Protein AF-A0A662AJX4-F1 (afdb_monomer_lite)

Secondary structure (DSSP, 8-state):
-----HHHHHHHHHHHHTS--HHHIIIIIS--SEEEEEEEEEEEEEETTEEEEEEEEEEEEES-SS---EEEEEEEE-TT--EEEEEEEE-SSEEEEEEEESS---EEEESTT--S--SEEEEEEEE-SSEEEEETTTTEEEEEEEESS-EEEEEEEESSPPP-SS---TTEEE-S-EEEEEEEESS-EEEEEEEEEETTTTTSGGGTT--GGGEEEEEESSTTS--EEES--EEEETTEEEEEESS--SEEEEEEEE-

pLDDT: mean 94.33, std 6.92, range [50.47, 98.69]

Foldseek 3Di:
DDDDDPVRVQVVVCVVVVNNCCLVCVPPVVWDFFKAKDWFDWDWDDDPQKIKIKTKMFIDTDRTDADRFDFWKKWFQAPVRDTDIDTDTDHDGMDIDIDIGNGTGDDMGTPPVVPGPHQKDKDKDKAADAAKDDPDVLQKIKGWPDADGIKIKMKMKGQAFADAPDPPDPFKDWFRIKMFIDMDGPDDTWMKMKRKDACPDPGRVVQVPADQVFKWKWWDQGNVGHIDTDPWTWDDDPRITITMGRGDDGGMMTMMGGD

Sequence (259 aa):
FKDISTEEFRNYFSEKTRIDLTGFFDFWVFGTGFPHFSSETFNVKKIENKYQVDFKINQRLIASQNYLKTPLEIGFLDKNWLIHKFTIPFTGKSEVKKLKLDYKPIMLLIDPDEKMADATTDEYRIIHKTGKIEFIEEFFSLDVQQLKDSTFFRITHHWISPENINNNSDEVILANRYWEIQYVSNGIFIMSAKLKFDLSYALDDELSNFREENLRLMYRKNQQTSWKMLDLRPDTQGSRGHFVVSDIKNGEYTIAGTK

Radius of gyration: 20.53 Å; chains: 1; bounding box: 48×54×60 Å

Structure (mmCIF, N/CA/C/O backbone):
data_AF-A0A662AJX4-F1
#
_entry.id   AF-A0A662AJX4-F1
#
loop_
_atom_site.group_PDB
_atom_site.id
_atom_site.type_symbol
_atom_site.label_atom_id
_atom_site.label_alt_id
_atom_site.label_comp_id
_atom_site.label_asym_id
_atom_site.label_entity_id
_atom_site.label_seq_id
_atom_site.pdbx_PDB_ins_code
_atom_site.Cartn_x
_atom_site.Cartn_y
_atom_site.Cartn_z
_atom_site.occupancy
_atom_site.B_iso_or_equiv
_atom_site.auth_seq_id
_atom_site.auth_comp_id
_atom_site.auth_asym_id
_atom_site.auth_atom_id
_atom_site.pdbx_PDB_model_num
ATOM 1 N N . PHE A 1 1 ? 19.781 -28.165 -32.998 1.00 75.81 1 PHE A N 1
ATOM 2 C CA . PHE A 1 1 ? 19.439 -27.165 -31.969 1.00 75.81 1 PHE A CA 1
ATOM 3 C C . PHE A 1 1 ? 20.723 -26.742 -31.273 1.00 75.81 1 PHE A C 1
ATOM 5 O O . PHE A 1 1 ? 21.618 -27.575 -31.182 1.00 75.81 1 PHE A O 1
ATOM 12 N N . LYS A 1 2 ? 20.848 -25.465 -30.898 1.00 88.50 2 LYS A N 1
ATOM 13 C CA . LYS A 1 2 ? 22.002 -24.910 -30.176 1.00 88.50 2 LYS A CA 1
ATOM 14 C C . LYS A 1 2 ? 21.489 -24.381 -28.840 1.00 88.50 2 LYS A C 1
ATOM 16 O O . LYS A 1 2 ? 20.452 -23.718 -28.835 1.00 88.50 2 LYS A O 1
ATOM 21 N N . ASP A 1 3 ? 22.200 -24.675 -27.763 1.00 93.69 3 ASP A N 1
ATOM 22 C CA . ASP A 1 3 ? 21.885 -24.132 -26.445 1.00 93.69 3 ASP A CA 1
ATOM 23 C C . ASP A 1 3 ? 22.159 -22.623 -26.422 1.00 93.69 3 ASP A C 1
ATOM 25 O O . ASP A 1 3 ? 23.062 -22.140 -27.115 1.00 93.69 3 ASP A O 1
ATOM 29 N N . ILE A 1 4 ? 21.363 -21.888 -25.647 1.00 95.75 4 ILE A N 1
ATOM 30 C CA . ILE A 1 4 ? 21.517 -20.445 -25.444 1.00 95.75 4 ILE A CA 1
ATOM 31 C C . ILE A 1 4 ? 21.527 -20.123 -23.952 1.00 95.75 4 ILE A C 1
ATOM 33 O O . ILE A 1 4 ? 20.841 -20.780 -23.167 1.00 95.75 4 ILE A O 1
ATOM 37 N N . SER A 1 5 ? 22.296 -19.112 -23.557 1.00 96.75 5 SER A N 1
ATOM 38 C CA . SER A 1 5 ? 22.304 -18.606 -22.184 1.00 96.75 5 SER A CA 1
ATOM 39 C C . SER A 1 5 ? 21.078 -17.732 -21.894 1.00 96.75 5 SER A C 1
ATOM 41 O O . SER A 1 5 ? 20.414 -17.224 -22.800 1.00 96.75 5 SER A O 1
ATOM 43 N N . THR A 1 6 ? 20.794 -17.491 -20.613 1.00 97.12 6 THR A N 1
ATOM 44 C CA . THR A 1 6 ? 19.756 -16.538 -20.187 1.00 97.12 6 THR A CA 1
ATOM 45 C C . THR A 1 6 ? 20.023 -15.120 -20.708 1.00 97.12 6 THR A C 1
ATOM 47 O O . THR A 1 6 ? 19.089 -14.405 -21.065 1.00 97.12 6 THR A O 1
ATOM 50 N N . GLU A 1 7 ? 21.292 -14.713 -20.801 1.00 97.44 7 GLU A N 1
ATOM 51 C CA . GLU A 1 7 ? 21.683 -13.416 -21.366 1.00 97.44 7 GLU A CA 1
ATOM 52 C C . GLU A 1 7 ? 21.430 -13.356 -22.877 1.00 97.44 7 GLU A C 1
ATOM 54 O O . GLU A 1 7 ? 20.905 -12.361 -23.377 1.00 97.44 7 GLU A O 1
ATOM 59 N N . GLU A 1 8 ? 21.752 -14.426 -23.611 1.00 97.06 8 GLU A N 1
ATOM 60 C CA . GLU A 1 8 ? 21.447 -14.537 -25.041 1.00 97.06 8 GLU A CA 1
ATOM 61 C C . GLU A 1 8 ? 19.931 -14.523 -25.277 1.00 97.06 8 GLU A C 1
ATOM 63 O O . GLU A 1 8 ? 19.458 -13.842 -26.188 1.00 97.06 8 GLU A O 1
ATOM 68 N N . PHE A 1 9 ? 19.161 -15.200 -24.418 1.00 96.31 9 PHE A N 1
ATOM 69 C CA . PHE A 1 9 ? 17.700 -15.182 -24.444 1.00 96.31 9 PHE A CA 1
ATOM 70 C C . PHE A 1 9 ? 17.146 -13.767 -24.218 1.00 96.31 9 PHE A C 1
ATOM 72 O O . PHE A 1 9 ? 16.351 -13.289 -25.029 1.00 96.31 9 PHE A O 1
ATOM 79 N N . ARG A 1 10 ? 17.617 -13.053 -23.184 1.00 97.38 10 ARG A N 1
ATOM 80 C CA . ARG A 1 10 ? 17.275 -11.641 -22.947 1.00 97.38 10 ARG A CA 1
ATOM 81 C C . ARG A 1 10 ? 17.561 -10.788 -24.176 1.00 97.38 10 ARG A C 1
ATOM 83 O O . ARG A 1 10 ? 16.679 -10.076 -24.645 1.00 97.38 10 ARG A O 1
ATOM 90 N N . ASN A 1 11 ? 18.788 -10.858 -24.693 1.00 97.25 11 ASN A N 1
ATOM 91 C CA . ASN A 1 11 ? 19.236 -10.022 -25.805 1.00 97.25 11 ASN A CA 1
ATOM 92 C C . ASN A 1 11 ? 18.405 -10.293 -27.069 1.00 97.25 11 ASN A C 1
ATOM 94 O O . ASN A 1 11 ? 17.986 -9.349 -27.738 1.00 97.25 11 ASN A O 1
ATOM 98 N N . TYR A 1 12 ? 18.099 -11.564 -27.351 1.00 96.31 12 TYR A N 1
ATOM 99 C CA . TYR A 1 12 ? 17.235 -11.957 -28.461 1.00 96.31 12 TYR A CA 1
ATOM 100 C C . TYR A 1 12 ? 15.827 -11.361 -28.331 1.00 96.31 12 TYR A C 1
ATOM 102 O O . TYR A 1 12 ? 15.325 -10.756 -29.278 1.00 96.31 12 TYR A O 1
ATOM 110 N N . PHE A 1 13 ? 15.183 -11.476 -27.163 1.00 96.25 13 PHE A N 1
ATOM 111 C CA . PHE A 1 13 ? 13.849 -10.902 -26.961 1.00 96.25 13 PHE A CA 1
ATOM 112 C C . PHE A 1 13 ? 13.854 -9.374 -26.986 1.00 96.25 13 PHE A C 1
ATOM 114 O O . PHE A 1 13 ? 12.947 -8.787 -27.584 1.00 96.25 13 PHE A O 1
ATOM 121 N N . SER A 1 14 ? 14.875 -8.726 -26.422 1.00 97.06 14 SER A N 1
ATOM 122 C CA . SER A 1 14 ? 15.029 -7.273 -26.518 1.00 97.06 14 SER A CA 1
ATOM 123 C C . SER A 1 14 ? 15.138 -6.817 -27.977 1.00 97.06 14 SER A C 1
ATOM 125 O O . SER A 1 14 ? 14.468 -5.868 -28.382 1.00 97.06 14 SER A O 1
ATOM 127 N N . GLU A 1 15 ? 15.908 -7.531 -28.808 1.00 97.38 15 GLU A N 1
ATOM 128 C CA . GLU A 1 15 ? 16.028 -7.251 -30.245 1.00 97.38 15 GLU A CA 1
ATOM 129 C C . GLU A 1 15 ? 14.690 -7.435 -30.980 1.00 97.38 15 GLU A C 1
ATOM 131 O O . GLU A 1 15 ? 14.274 -6.565 -31.749 1.00 97.38 15 GLU A O 1
ATOM 136 N N . LYS A 1 16 ? 13.987 -8.552 -30.739 1.00 97.62 16 LYS A N 1
ATOM 137 C CA . LYS A 1 16 ? 12.728 -8.865 -31.438 1.00 97.62 16 LYS A CA 1
ATOM 138 C C . LYS A 1 16 ? 11.575 -7.951 -31.045 1.00 97.62 16 LYS A C 1
ATOM 140 O O . LYS A 1 16 ? 10.772 -7.598 -31.905 1.00 97.62 16 LYS A O 1
ATOM 145 N N . THR A 1 17 ? 11.493 -7.561 -29.777 1.00 96.00 17 THR A N 1
ATOM 146 C CA . THR A 1 17 ? 10.416 -6.697 -29.266 1.00 96.00 17 THR A CA 1
ATOM 147 C C . THR A 1 17 ? 10.743 -5.211 -29.373 1.00 96.00 17 THR A C 1
ATOM 149 O O . THR A 1 17 ? 9.832 -4.389 -29.323 1.00 96.00 17 THR A O 1
ATOM 152 N N . ARG A 1 18 ? 12.025 -4.859 -29.557 1.00 96.00 18 ARG A N 1
ATOM 153 C CA . ARG A 1 18 ? 12.550 -3.485 -29.465 1.00 96.00 18 ARG A CA 1
ATOM 154 C C . ARG A 1 18 ? 12.290 -2.837 -28.100 1.00 96.00 18 ARG A C 1
ATOM 156 O O . ARG A 1 18 ? 12.163 -1.617 -28.008 1.00 96.00 18 ARG A O 1
ATOM 163 N N . ILE A 1 19 ? 12.208 -3.654 -27.053 1.00 94.06 19 ILE A N 1
ATOM 164 C CA . ILE A 1 19 ? 12.061 -3.235 -25.658 1.00 94.06 19 ILE A CA 1
ATOM 165 C C . ILE A 1 19 ? 13.343 -3.620 -24.925 1.00 94.06 19 ILE A C 1
ATOM 167 O O . ILE A 1 19 ? 13.814 -4.743 -25.060 1.00 94.06 19 ILE A O 1
ATOM 171 N N . ASP A 1 20 ? 13.911 -2.708 -24.140 1.00 94.44 20 ASP A N 1
ATOM 172 C CA . ASP A 1 20 ? 15.052 -3.043 -23.289 1.00 94.44 20 ASP A CA 1
ATOM 173 C C . ASP A 1 20 ? 14.593 -3.879 -22.083 1.00 94.44 20 ASP A C 1
ATOM 175 O O . ASP A 1 20 ? 14.010 -3.358 -21.132 1.00 94.44 20 ASP A O 1
ATOM 179 N N . LEU A 1 21 ? 14.857 -5.187 -22.127 1.00 96.12 21 LEU A N 1
ATOM 180 C CA . LEU A 1 21 ? 14.522 -6.127 -21.054 1.00 96.12 21 LEU A CA 1
ATOM 181 C C . LEU A 1 21 ? 15.606 -6.230 -19.971 1.00 96.12 21 LEU A C 1
ATOM 183 O O . LEU A 1 21 ? 15.479 -7.055 -19.068 1.00 96.12 21 LEU A O 1
ATOM 187 N N . THR A 1 22 ? 16.661 -5.408 -20.025 1.00 95.44 22 THR A N 1
ATOM 188 C CA . THR A 1 22 ? 17.759 -5.431 -19.044 1.00 95.44 22 THR A CA 1
ATOM 189 C C . THR A 1 22 ? 17.238 -5.280 -17.619 1.00 95.44 22 THR A C 1
ATOM 191 O O . THR A 1 22 ? 17.509 -6.133 -16.783 1.00 95.44 22 THR A O 1
ATOM 194 N N . GLY A 1 23 ? 16.386 -4.281 -17.361 1.00 94.56 23 GLY A N 1
ATOM 195 C CA . GLY A 1 23 ? 15.815 -4.050 -16.028 1.00 94.56 23 GLY A CA 1
ATOM 196 C C . GLY A 1 23 ? 14.983 -5.218 -15.489 1.00 94.56 23 GLY A C 1
ATOM 197 O O . GLY A 1 23 ? 15.059 -5.521 -14.301 1.00 94.56 23 GLY A O 1
ATOM 198 N N . PHE A 1 24 ? 14.235 -5.901 -16.362 1.00 95.25 24 PHE A N 1
ATOM 199 C CA . PHE A 1 24 ? 13.454 -7.077 -15.982 1.00 95.25 24 PHE A CA 1
ATOM 200 C C . PHE A 1 24 ? 14.366 -8.244 -15.598 1.00 95.25 24 PHE A C 1
ATOM 202 O O . PHE A 1 24 ? 14.196 -8.824 -14.532 1.00 95.25 24 PHE A O 1
ATOM 209 N N . PHE A 1 25 ? 15.346 -8.580 -16.440 1.00 96.94 25 PHE A N 1
ATOM 210 C CA . PHE A 1 25 ? 16.228 -9.720 -16.187 1.00 96.94 25 PHE A CA 1
ATOM 211 C C . PHE A 1 25 ? 17.144 -9.484 -14.988 1.00 96.94 25 PHE A C 1
ATOM 213 O O . PHE A 1 25 ? 17.270 -10.364 -14.140 1.00 96.94 25 PHE A O 1
ATOM 220 N N . ASP A 1 26 ? 17.737 -8.296 -14.886 1.00 95.38 26 ASP A N 1
ATOM 221 C CA . ASP A 1 26 ? 18.653 -7.953 -13.797 1.00 95.38 26 ASP A CA 1
ATOM 222 C C . ASP A 1 26 ? 17.965 -8.039 -12.429 1.00 95.38 26 ASP A C 1
ATOM 224 O O . ASP A 1 26 ? 18.593 -8.438 -11.450 1.00 95.38 26 ASP A O 1
ATOM 228 N N . PHE A 1 27 ? 16.674 -7.697 -12.358 1.00 96.06 27 PHE A N 1
ATOM 229 C CA . PHE A 1 27 ? 15.913 -7.764 -11.115 1.00 96.06 27 PHE A CA 1
ATOM 230 C C . PHE A 1 27 ? 15.272 -9.141 -10.887 1.00 96.06 27 PHE A C 1
ATOM 232 O O . PHE A 1 27 ? 15.505 -9.754 -9.851 1.00 96.06 27 PHE A O 1
ATOM 239 N N . TRP A 1 28 ? 14.476 -9.640 -11.837 1.00 95.56 28 TRP A N 1
ATOM 240 C CA . TRP A 1 28 ? 13.614 -10.813 -11.630 1.00 95.56 28 TRP A CA 1
ATOM 241 C C . TRP A 1 28 ? 14.271 -12.152 -11.942 1.00 95.56 28 TRP A C 1
ATOM 243 O O . TRP A 1 28 ? 13.825 -13.178 -11.438 1.00 95.56 28 TRP A O 1
ATOM 253 N N . VAL A 1 29 ? 15.284 -12.166 -12.809 1.00 96.62 29 VAL A N 1
ATOM 254 C CA . VAL A 1 29 ? 15.904 -13.413 -13.281 1.00 96.62 29 VAL A CA 1
ATOM 255 C C . VAL A 1 29 ? 17.250 -13.644 -12.606 1.00 96.62 29 VAL A C 1
ATOM 257 O O . VAL A 1 29 ? 17.554 -14.763 -12.202 1.00 96.62 29 VAL A O 1
ATOM 260 N N . PHE A 1 30 ? 18.054 -12.590 -12.480 1.00 96.12 30 PHE A N 1
ATOM 261 C CA . PHE A 1 30 ? 19.380 -12.646 -11.865 1.00 96.12 30 PHE A CA 1
ATOM 262 C C . PHE A 1 30 ? 19.407 -12.125 -10.426 1.00 96.12 30 PHE A C 1
ATOM 264 O O . PHE A 1 30 ? 20.330 -12.447 -9.679 1.00 96.12 30 PHE A O 1
ATOM 271 N N . GLY A 1 31 ? 18.427 -11.301 -10.052 1.00 95.12 31 GLY A N 1
ATOM 272 C CA . GLY A 1 31 ? 18.319 -10.707 -8.728 1.00 95.12 31 GLY A CA 1
ATOM 273 C C . GLY A 1 31 ? 17.547 -11.571 -7.732 1.00 95.12 31 GLY A C 1
ATOM 274 O O . GLY A 1 31 ? 17.093 -12.676 -8.026 1.00 95.12 31 GLY A O 1
ATOM 275 N N . THR A 1 32 ? 17.407 -11.038 -6.521 1.00 95.31 32 THR A N 1
ATOM 276 C CA . THR A 1 32 ? 16.627 -11.632 -5.432 1.00 95.31 32 THR A CA 1
ATOM 277 C C . THR A 1 32 ? 15.695 -10.596 -4.828 1.00 95.31 32 THR A C 1
ATOM 279 O O . THR A 1 32 ? 15.928 -9.393 -4.957 1.00 95.31 32 THR A O 1
ATOM 282 N N . GLY A 1 33 ? 14.689 -11.071 -4.097 1.00 95.56 33 GLY A N 1
ATOM 283 C CA . GLY A 1 33 ? 13.823 -10.214 -3.302 1.00 95.56 33 GLY A CA 1
ATOM 284 C C . GLY A 1 33 ? 12.712 -9.545 -4.104 1.00 95.56 33 GLY A C 1
ATOM 285 O O . GLY A 1 33 ? 12.353 -9.996 -5.189 1.00 95.56 33 GLY A O 1
ATOM 286 N N . PHE A 1 34 ? 12.154 -8.479 -3.535 1.00 96.81 34 PHE A N 1
ATOM 287 C CA . PHE A 1 34 ? 10.949 -7.825 -4.038 1.00 96.81 34 PHE A CA 1
ATOM 288 C C . PHE A 1 34 ? 11.106 -6.302 -4.021 1.00 96.81 34 PHE A C 1
ATOM 290 O O . PHE A 1 34 ? 11.699 -5.751 -3.080 1.00 96.81 34 PHE A O 1
ATOM 297 N N . PRO A 1 35 ? 10.592 -5.597 -5.044 1.00 97.38 35 PRO A N 1
ATOM 298 C CA . PRO A 1 35 ? 10.445 -4.160 -4.972 1.00 97.38 35 PRO A CA 1
ATOM 299 C C . PRO A 1 35 ? 9.246 -3.846 -4.074 1.00 97.38 35 PRO A C 1
ATOM 301 O O . PRO A 1 35 ? 8.325 -4.639 -3.939 1.00 97.38 35 PRO A O 1
ATOM 304 N N . HIS A 1 36 ? 9.234 -2.674 -3.470 1.00 97.75 36 HIS A N 1
ATOM 305 C CA . HIS A 1 36 ? 8.082 -2.117 -2.770 1.00 97.75 36 HIS A CA 1
ATOM 306 C C . HIS A 1 36 ? 7.826 -0.749 -3.365 1.00 97.75 36 HIS A C 1
ATOM 308 O O . HIS A 1 36 ? 8.766 0.042 -3.425 1.00 97.75 36 HIS A O 1
ATOM 314 N N . PHE A 1 37 ? 6.599 -0.452 -3.779 1.00 97.38 37 PHE A N 1
ATOM 315 C CA . PHE A 1 37 ? 6.241 0.875 -4.259 1.00 97.38 37 PHE A CA 1
ATOM 316 C C . PHE A 1 37 ? 5.246 1.544 -3.321 1.00 97.38 37 PHE A C 1
ATOM 318 O O . PHE A 1 37 ? 4.357 0.919 -2.753 1.00 97.38 37 PHE A O 1
ATOM 325 N N . SER A 1 38 ? 5.401 2.851 -3.139 1.00 96.75 38 SER A N 1
ATOM 326 C CA . SER A 1 38 ? 4.453 3.644 -2.360 1.00 96.75 38 SER A CA 1
ATOM 327 C C . SER A 1 38 ? 4.417 5.092 -2.827 1.00 96.75 38 SER A C 1
ATOM 329 O O . SER A 1 38 ? 5.394 5.621 -3.364 1.00 96.75 38 SER A O 1
ATOM 331 N N . SER A 1 39 ? 3.269 5.740 -2.641 1.00 95.19 39 SER A N 1
ATOM 332 C CA . SER A 1 39 ? 3.084 7.152 -2.962 1.00 95.19 39 SER A CA 1
ATOM 333 C C . SER A 1 39 ? 3.405 8.015 -1.742 1.00 95.19 39 SER A C 1
ATOM 335 O O . SER A 1 39 ? 2.727 7.937 -0.724 1.00 95.19 39 SER A O 1
ATOM 337 N N . GLU A 1 40 ? 4.384 8.909 -1.861 1.00 94.19 40 GLU A N 1
ATOM 338 C CA . GLU A 1 40 ? 4.716 9.870 -0.800 1.00 94.19 40 GLU A CA 1
ATOM 339 C C . GLU A 1 40 ? 3.841 11.122 -0.879 1.00 94.19 40 GLU A C 1
ATOM 341 O O . GLU A 1 40 ? 3.379 11.652 0.132 1.00 94.19 40 GLU A O 1
ATOM 346 N N . THR A 1 41 ? 3.622 11.621 -2.099 1.00 95.12 41 THR A N 1
ATOM 347 C CA . THR A 1 41 ? 2.835 12.834 -2.336 1.00 95.12 41 THR A CA 1
ATOM 348 C C . THR A 1 41 ? 1.925 12.664 -3.537 1.00 95.12 41 THR A C 1
ATOM 350 O O . THR A 1 41 ? 2.310 12.058 -4.535 1.00 95.12 41 THR A O 1
ATOM 353 N N . PHE A 1 42 ? 0.740 13.264 -3.453 1.00 96.75 42 PHE A N 1
ATOM 354 C CA . PHE A 1 42 ? -0.229 13.351 -4.537 1.00 96.75 42 PHE A CA 1
ATOM 355 C C . PHE A 1 42 ? -0.938 14.704 -4.446 1.00 96.75 42 PHE A C 1
ATOM 357 O O . PHE A 1 42 ? -1.738 14.949 -3.543 1.00 96.75 42 PHE A O 1
ATOM 364 N N . ASN A 1 43 ? -0.600 15.610 -5.361 1.00 97.12 43 ASN A N 1
ATOM 365 C CA . ASN A 1 43 ? -1.098 16.978 -5.387 1.00 97.12 43 ASN A CA 1
ATOM 366 C C . ASN A 1 43 ? -1.817 17.250 -6.703 1.00 97.12 43 ASN A C 1
ATOM 368 O O . ASN A 1 43 ? -1.283 17.002 -7.782 1.00 97.12 43 ASN A O 1
ATOM 372 N N . VAL A 1 44 ? -3.020 17.812 -6.610 1.00 97.62 44 VAL A N 1
ATOM 373 C CA . VAL A 1 44 ? -3.868 18.107 -7.767 1.00 97.62 44 VAL A CA 1
ATOM 374 C C . VAL A 1 44 ? -4.183 19.595 -7.785 1.00 97.62 44 VAL A C 1
ATOM 376 O O . VAL A 1 44 ? -4.832 20.114 -6.875 1.00 97.62 44 VAL A O 1
ATOM 379 N N . LYS A 1 45 ? -3.765 20.286 -8.845 1.00 97.62 45 LYS A N 1
ATOM 380 C CA . LYS A 1 45 ? -4.020 21.715 -9.051 1.00 97.62 45 LYS A CA 1
ATOM 381 C C . LYS A 1 45 ? -4.766 21.932 -10.360 1.00 97.62 45 LYS A C 1
ATOM 383 O O . LYS A 1 45 ? -4.329 21.477 -11.412 1.00 97.62 45 LYS A O 1
ATOM 388 N N . LYS A 1 46 ? -5.878 22.668 -10.320 1.00 97.12 46 LYS A N 1
ATOM 389 C CA . LYS A 1 46 ? -6.553 23.108 -11.548 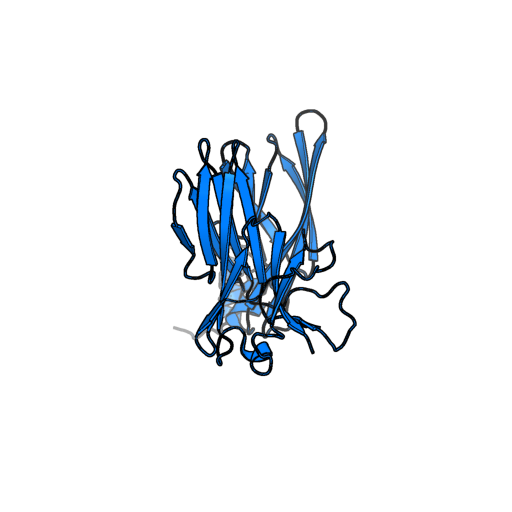1.00 97.12 46 LYS A CA 1
ATOM 390 C C . LYS A 1 46 ? -5.718 24.203 -12.218 1.00 97.12 46 LYS A C 1
ATOM 392 O O . LYS A 1 46 ? -5.371 25.188 -11.566 1.00 97.12 46 LYS A O 1
ATOM 397 N N . ILE A 1 47 ? -5.397 24.022 -13.494 1.00 95.81 47 ILE A N 1
ATOM 398 C CA . ILE A 1 47 ? -4.698 24.997 -14.335 1.00 95.81 47 ILE A CA 1
ATOM 399 C C . ILE A 1 47 ? -5.525 25.150 -15.609 1.00 95.81 47 ILE A C 1
ATOM 401 O O . ILE A 1 47 ? -5.633 24.210 -16.395 1.00 95.81 47 ILE A O 1
ATOM 405 N N . GLU A 1 48 ? -6.134 26.325 -15.780 1.00 93.44 48 GLU A N 1
ATOM 406 C CA . GLU A 1 48 ? -7.095 26.600 -16.857 1.00 93.44 48 GLU A CA 1
ATOM 407 C C . GLU A 1 48 ? -8.230 25.552 -16.880 1.00 93.44 48 GLU A C 1
ATOM 409 O O . GLU A 1 48 ? -8.949 25.384 -15.889 1.00 93.44 48 GLU A O 1
ATOM 414 N N . ASN A 1 49 ? -8.369 24.829 -17.994 1.00 94.19 49 ASN A N 1
ATOM 415 C CA . ASN A 1 49 ? -9.374 23.790 -18.212 1.00 94.19 49 ASN A CA 1
ATOM 416 C C . ASN A 1 49 ? -8.865 22.372 -17.904 1.00 94.19 49 ASN A C 1
ATOM 418 O O . ASN A 1 49 ? -9.598 21.413 -18.124 1.00 94.19 49 ASN A O 1
ATOM 422 N N . LYS A 1 50 ? -7.635 22.225 -17.392 1.00 97.19 50 LYS A N 1
ATOM 423 C CA . LYS A 1 50 ? -7.027 20.930 -17.053 1.00 97.19 50 LYS A CA 1
ATOM 424 C C . LYS A 1 50 ? -6.650 20.848 -15.573 1.00 97.19 50 LYS A C 1
ATOM 426 O O . LYS A 1 50 ? -6.664 21.836 -14.835 1.00 97.19 50 LYS A O 1
ATOM 431 N N . TYR A 1 51 ? -6.278 19.653 -15.140 1.00 97.94 51 TYR A N 1
ATOM 432 C CA . TYR A 1 51 ? -5.733 19.379 -13.817 1.00 97.94 51 TYR A CA 1
ATOM 433 C C . TYR A 1 51 ? -4.278 18.942 -13.952 1.00 97.94 51 TYR A C 1
ATOM 435 O O . TYR A 1 51 ? -3.979 17.946 -14.607 1.00 97.94 51 TYR A O 1
ATOM 443 N N . GLN A 1 52 ? -3.367 19.699 -13.346 1.00 97.88 52 GLN A N 1
ATOM 444 C CA . GLN A 1 52 ? -1.991 19.270 -13.147 1.00 97.88 52 GLN A CA 1
ATOM 445 C C . GLN A 1 52 ? -1.931 18.374 -11.915 1.00 97.88 52 GLN A C 1
ATOM 447 O O . GLN A 1 52 ? -2.426 18.741 -10.847 1.00 97.88 52 GLN A O 1
ATOM 452 N N . VAL A 1 53 ? -1.314 17.214 -12.089 1.00 97.94 53 VAL A N 1
ATOM 453 C CA . VAL A 1 53 ? -1.113 16.212 -11.052 1.00 97.94 53 VAL A CA 1
ATOM 454 C C . VAL A 1 53 ? 0.381 16.051 -10.850 1.00 97.94 53 VAL A C 1
ATOM 456 O O . VAL A 1 53 ? 1.076 15.591 -11.754 1.00 97.94 53 VAL A O 1
ATOM 459 N N . ASP A 1 54 ? 0.860 16.447 -9.678 1.00 97.94 54 ASP A N 1
ATOM 460 C CA . ASP A 1 54 ? 2.242 16.272 -9.245 1.00 97.94 54 ASP A CA 1
ATOM 461 C C . ASP A 1 54 ? 2.258 15.199 -8.153 1.00 97.94 54 ASP A C 1
ATOM 463 O O . ASP A 1 54 ? 1.588 15.343 -7.127 1.00 97.94 54 ASP A O 1
ATOM 467 N N . PHE A 1 55 ? 3.005 14.121 -8.362 1.00 97.19 55 PHE A N 1
ATOM 468 C CA . PHE A 1 55 ? 3.078 13.015 -7.410 1.00 97.19 55 PHE A CA 1
ATOM 469 C C . PHE A 1 55 ? 4.493 12.465 -7.303 1.00 97.19 55 PHE A C 1
ATOM 471 O O . PHE A 1 55 ? 5.290 12.579 -8.235 1.00 97.19 55 PHE A O 1
ATOM 478 N N . LYS A 1 56 ? 4.811 11.888 -6.147 1.00 97.44 56 LYS A N 1
ATOM 479 C CA . LYS A 1 56 ? 6.117 11.293 -5.861 1.00 97.44 56 LYS A CA 1
ATOM 480 C C . LYS A 1 56 ? 5.918 9.843 -5.462 1.00 97.44 56 LYS A C 1
ATOM 482 O O . LYS A 1 56 ? 5.190 9.581 -4.509 1.00 97.44 56 LYS A O 1
ATOM 487 N N . ILE A 1 57 ? 6.564 8.941 -6.191 1.00 97.19 57 ILE A N 1
ATOM 488 C CA . ILE A 1 57 ? 6.572 7.508 -5.897 1.00 97.19 57 ILE A CA 1
ATOM 489 C C . ILE A 1 57 ? 7.960 7.139 -5.394 1.00 97.19 57 ILE A C 1
ATOM 491 O O . ILE A 1 57 ? 8.968 7.545 -5.980 1.00 97.19 57 ILE A O 1
ATOM 495 N N . ASN A 1 58 ? 7.991 6.362 -4.320 1.00 96.94 58 ASN A N 1
ATOM 496 C CA . ASN A 1 58 ? 9.190 5.772 -3.756 1.00 96.94 58 ASN A CA 1
ATOM 497 C C . ASN A 1 58 ? 9.210 4.279 -4.054 1.00 96.94 58 ASN A C 1
ATOM 499 O O . ASN A 1 58 ? 8.174 3.619 -4.001 1.00 96.94 58 ASN A O 1
ATOM 503 N N . GLN A 1 59 ? 10.406 3.769 -4.320 1.00 97.00 59 GLN A N 1
ATOM 504 C CA . GLN A 1 59 ? 10.715 2.356 -4.349 1.00 97.00 59 GLN A CA 1
ATOM 505 C C . GLN A 1 59 ? 11.621 2.018 -3.170 1.00 97.00 59 GLN A C 1
ATOM 507 O O . GLN A 1 59 ? 12.638 2.678 -2.934 1.00 97.00 59 GLN A O 1
ATOM 512 N N . ARG A 1 60 ? 11.258 0.973 -2.438 1.00 96.75 60 ARG A N 1
ATOM 513 C CA . ARG A 1 60 ? 12.085 0.340 -1.410 1.00 96.75 60 ARG A CA 1
ATOM 514 C C . ARG A 1 60 ? 12.328 -1.114 -1.799 1.00 96.75 60 ARG A C 1
ATOM 516 O O . ARG A 1 60 ? 11.730 -1.615 -2.745 1.00 96.75 60 ARG A O 1
ATOM 523 N N . LEU A 1 61 ? 13.262 -1.757 -1.111 1.00 95.75 61 LEU A N 1
ATOM 524 C CA . LEU A 1 61 ? 13.759 -3.080 -1.475 1.00 95.75 61 LEU A CA 1
ATOM 525 C C . LEU A 1 61 ? 13.647 -4.022 -0.284 1.00 95.75 61 LEU A C 1
ATOM 527 O O . LEU A 1 61 ? 14.056 -3.669 0.823 1.00 95.75 61 LEU A O 1
ATOM 531 N N . ILE A 1 62 ? 13.147 -5.227 -0.536 1.00 95.81 62 ILE A N 1
ATOM 532 C CA . ILE A 1 62 ? 13.174 -6.345 0.407 1.00 95.81 62 ILE A CA 1
ATOM 533 C C . ILE A 1 62 ? 14.099 -7.401 -0.166 1.00 95.81 62 ILE A C 1
ATOM 535 O O . ILE A 1 62 ? 13.892 -7.828 -1.295 1.00 95.81 62 ILE A O 1
ATOM 539 N N . ALA A 1 63 ? 15.111 -7.819 0.599 1.00 94.38 63 ALA A N 1
ATOM 540 C CA . ALA A 1 63 ? 16.078 -8.846 0.191 1.00 94.38 63 ALA A CA 1
ATOM 541 C C . ALA A 1 63 ? 16.718 -8.606 -1.200 1.00 94.38 63 ALA A C 1
ATOM 543 O O . ALA A 1 63 ? 17.118 -9.549 -1.884 1.00 94.38 63 ALA A O 1
ATOM 544 N N . SER A 1 64 ? 16.827 -7.336 -1.603 1.00 94.44 64 SER A N 1
ATOM 545 C CA . SER A 1 64 ? 17.423 -6.886 -2.862 1.00 94.44 64 SER A CA 1
ATOM 546 C C . SER A 1 64 ? 18.348 -5.695 -2.618 1.00 94.44 64 SER A C 1
ATOM 548 O O . SER A 1 64 ? 18.165 -4.935 -1.666 1.00 94.44 64 SER A O 1
ATOM 550 N N . GLN A 1 65 ? 19.337 -5.520 -3.494 1.00 90.50 65 GLN A N 1
ATOM 551 C CA . GLN A 1 65 ? 20.241 -4.360 -3.505 1.00 90.50 65 GLN A CA 1
ATOM 552 C C . GLN A 1 65 ? 20.046 -3.466 -4.737 1.00 90.50 65 GLN A C 1
ATOM 554 O O . GLN A 1 65 ? 20.576 -2.356 -4.781 1.00 90.50 65 GLN A O 1
ATOM 559 N N . ASN A 1 66 ? 19.277 -3.928 -5.725 1.00 93.12 66 ASN A N 1
ATOM 560 C CA . ASN A 1 66 ? 19.092 -3.245 -6.999 1.00 93.12 66 ASN A CA 1
ATOM 561 C C . ASN A 1 66 ? 17.669 -2.710 -7.098 1.00 93.12 66 ASN A C 1
ATOM 563 O O . ASN A 1 66 ? 16.725 -3.441 -6.831 1.00 93.12 66 ASN A O 1
ATOM 567 N N . TYR A 1 67 ? 17.503 -1.461 -7.531 1.00 95.88 67 TYR A N 1
ATOM 568 C CA . TYR A 1 67 ? 16.175 -0.944 -7.858 1.00 95.88 67 TYR A CA 1
ATOM 569 C C . TYR A 1 67 ? 15.672 -1.545 -9.170 1.00 95.88 67 TYR A C 1
ATOM 571 O O . TYR A 1 67 ? 16.394 -1.572 -10.172 1.00 95.88 67 TYR A O 1
ATOM 579 N N . LEU A 1 68 ? 14.416 -1.985 -9.169 1.00 96.50 68 LEU A N 1
ATOM 580 C CA . LEU A 1 68 ? 13.704 -2.411 -10.359 1.00 96.50 68 LEU A CA 1
ATOM 581 C C . LEU A 1 68 ? 13.539 -1.219 -11.304 1.00 96.50 68 LEU A C 1
ATOM 583 O O . LEU A 1 68 ? 13.010 -0.168 -10.927 1.00 96.50 68 LEU A O 1
ATOM 587 N N . LYS A 1 69 ? 13.958 -1.420 -12.554 1.00 95.88 69 LYS A N 1
ATOM 588 C CA . LYS A 1 69 ? 13.681 -0.521 -13.674 1.00 95.88 69 LYS A CA 1
ATOM 589 C C . LYS A 1 69 ? 12.553 -1.125 -14.491 1.00 95.88 69 LYS A C 1
ATOM 591 O O . LYS A 1 69 ? 12.754 -2.150 -15.139 1.00 95.88 69 LYS A O 1
ATOM 596 N N . THR A 1 70 ? 11.377 -0.514 -14.442 1.00 94.56 70 THR A N 1
ATOM 597 C CA . THR A 1 70 ? 10.168 -1.076 -15.042 1.00 94.56 70 THR A CA 1
ATOM 598 C C . THR A 1 70 ? 9.218 0.011 -15.553 1.00 94.56 70 THR A C 1
ATOM 600 O O . THR A 1 70 ? 9.179 1.117 -15.001 1.00 94.56 70 THR A O 1
ATOM 603 N N . PRO A 1 71 ? 8.431 -0.263 -16.605 1.00 94.81 71 PRO A N 1
ATOM 604 C CA . PRO A 1 71 ? 7.180 0.448 -16.833 1.00 94.81 71 PRO A CA 1
ATOM 605 C C . PRO A 1 71 ? 6.202 0.165 -15.678 1.00 94.81 71 PRO A C 1
ATOM 607 O O . PRO A 1 71 ? 5.603 -0.902 -15.608 1.00 94.81 71 PRO A O 1
ATOM 610 N N . LEU A 1 72 ? 6.040 1.126 -14.771 1.00 96.38 72 LEU A N 1
ATOM 611 C CA . LEU A 1 72 ? 5.129 1.028 -13.633 1.00 96.38 72 LEU A CA 1
ATOM 612 C C . LEU A 1 72 ? 3.716 1.447 -14.052 1.00 96.38 72 LEU A C 1
ATOM 614 O O . LEU A 1 72 ? 3.524 2.551 -14.572 1.00 96.38 72 LEU A O 1
ATOM 618 N N . GLU A 1 73 ? 2.729 0.584 -13.815 1.00 97.44 73 GLU A N 1
ATOM 619 C CA . GLU A 1 73 ? 1.321 0.941 -13.970 1.00 97.44 73 GLU A CA 1
ATOM 620 C C . GLU A 1 73 ? 0.840 1.742 -12.756 1.00 97.44 73 GLU A C 1
ATOM 622 O O . GLU A 1 73 ? 1.115 1.415 -11.604 1.00 97.44 73 GLU A O 1
ATOM 627 N N . ILE A 1 74 ? 0.120 2.823 -13.028 1.00 97.81 74 ILE A N 1
ATOM 628 C CA . ILE A 1 74 ? -0.539 3.659 -12.032 1.00 97.81 74 ILE A CA 1
ATOM 629 C C . ILE A 1 74 ? -1.987 3.888 -12.458 1.00 97.81 74 ILE A C 1
ATOM 631 O O . ILE A 1 74 ? -2.300 3.917 -13.648 1.00 97.81 74 ILE A O 1
ATOM 635 N N . GLY A 1 75 ? -2.873 4.099 -11.495 1.00 97.94 75 GLY A N 1
ATOM 636 C CA . GLY A 1 75 ? -4.273 4.432 -11.719 1.00 97.94 75 GLY A CA 1
ATOM 637 C C . GLY A 1 75 ? -4.642 5.754 -11.064 1.00 97.94 75 GLY A C 1
ATOM 638 O O . GLY A 1 75 ? -4.247 6.025 -9.935 1.00 97.94 75 GLY A O 1
ATOM 639 N N . PHE A 1 76 ? -5.447 6.568 -11.738 1.00 98.44 76 PHE A N 1
ATOM 640 C CA . PHE A 1 76 ? -6.114 7.699 -11.103 1.00 98.44 76 PHE A CA 1
ATOM 641 C C . PHE A 1 76 ? -7.609 7.436 -11.005 1.00 98.44 76 PHE A C 1
ATOM 643 O O . PHE A 1 76 ? -8.280 7.247 -12.020 1.00 98.44 76 PHE A O 1
ATOM 650 N N . LEU A 1 77 ? -8.128 7.461 -9.780 1.00 98.19 77 LEU A N 1
ATOM 651 C CA . LEU A 1 77 ? -9.561 7.371 -9.527 1.00 98.19 77 LEU A CA 1
ATOM 652 C C . LEU A 1 77 ? -10.209 8.723 -9.837 1.00 98.19 77 LEU A C 1
ATOM 654 O O . LEU A 1 77 ? -9.734 9.758 -9.358 1.00 98.19 77 LEU A O 1
ATOM 658 N N . ASP A 1 78 ? -11.290 8.732 -10.611 1.00 97.06 78 ASP A N 1
ATOM 659 C CA . ASP A 1 78 ? -12.094 9.932 -10.844 1.00 97.06 78 ASP A CA 1
ATOM 660 C C . ASP A 1 78 ? -13.303 10.036 -9.892 1.00 97.06 78 ASP A C 1
ATOM 662 O O . ASP A 1 78 ? -13.535 9.197 -9.021 1.00 97.06 78 ASP A O 1
ATOM 666 N N . LYS A 1 79 ? -14.097 11.103 -10.049 1.00 95.38 79 LYS A N 1
ATOM 667 C CA . LYS A 1 79 ? -15.298 11.355 -9.231 1.00 95.38 79 LYS A CA 1
ATOM 668 C C . LYS A 1 79 ? -16.403 10.294 -9.368 1.00 95.38 79 LYS A C 1
ATOM 670 O O . LYS A 1 79 ? -17.289 10.259 -8.524 1.00 95.38 79 LYS A O 1
ATOM 675 N N . ASN A 1 80 ? -16.386 9.505 -10.441 1.00 95.38 80 ASN A N 1
ATOM 676 C CA . ASN A 1 80 ? -17.329 8.419 -10.705 1.00 95.38 80 ASN A CA 1
ATOM 677 C C . ASN A 1 80 ? -16.735 7.057 -10.299 1.00 95.38 80 ASN A C 1
ATOM 679 O O . ASN A 1 80 ? -17.313 6.024 -10.623 1.00 95.38 80 ASN A O 1
ATOM 683 N N . TRP A 1 81 ? -15.574 7.065 -9.636 1.00 95.94 81 TRP A N 1
ATOM 684 C CA . TRP A 1 81 ? -14.790 5.888 -9.271 1.00 95.94 81 TRP A CA 1
ATOM 685 C C . TRP A 1 81 ? -14.332 5.037 -10.456 1.00 95.94 81 TRP A C 1
ATOM 687 O O . TRP A 1 81 ? -14.078 3.843 -10.309 1.00 95.94 81 TRP A O 1
ATOM 697 N N . LEU A 1 82 ? -14.166 5.655 -11.626 1.00 96.94 82 LEU A N 1
ATOM 698 C CA . LEU A 1 82 ? -13.467 5.018 -12.732 1.00 96.94 82 LEU A CA 1
ATOM 699 C C . LEU A 1 82 ? -11.957 5.159 -12.518 1.00 96.94 82 LEU A C 1
ATOM 701 O O . LEU A 1 82 ? -11.456 6.262 -12.283 1.00 96.94 82 LEU A O 1
ATOM 705 N N . ILE A 1 83 ? -11.240 4.038 -12.604 1.00 98.00 83 ILE A N 1
ATOM 706 C CA . ILE A 1 83 ? -9.779 3.998 -12.539 1.00 98.00 83 ILE A CA 1
ATOM 707 C C . ILE A 1 83 ? -9.227 4.181 -13.952 1.00 98.00 83 ILE A C 1
ATOM 709 O O . ILE A 1 83 ? -9.358 3.311 -14.813 1.00 98.00 83 ILE A O 1
ATOM 713 N N . HIS A 1 84 ? -8.578 5.315 -14.187 1.00 98.06 84 HIS A N 1
ATOM 714 C CA . HIS A 1 84 ? -7.884 5.607 -15.438 1.00 98.06 84 HIS A CA 1
ATOM 715 C C . HIS A 1 84 ? -6.417 5.201 -15.299 1.00 98.06 84 HIS A C 1
ATOM 717 O O . HIS A 1 84 ? -5.682 5.812 -14.520 1.00 98.06 84 HIS A O 1
ATOM 723 N N . LYS A 1 85 ? -6.004 4.164 -16.030 1.00 97.88 85 LYS A N 1
ATOM 724 C CA . LYS A 1 85 ? -4.664 3.571 -15.932 1.00 97.88 85 LYS A CA 1
ATOM 725 C C . LYS A 1 85 ? -3.668 4.230 -16.882 1.00 97.88 85 LYS A C 1
ATOM 727 O O . LYS A 1 85 ? -3.993 4.539 -18.026 1.00 97.88 85 LYS A O 1
ATOM 732 N N . PHE A 1 86 ? -2.447 4.414 -16.400 1.00 96.88 86 PHE A N 1
ATOM 733 C CA . PHE A 1 86 ? -1.313 4.957 -17.135 1.00 96.88 86 PHE A CA 1
ATOM 734 C C . PHE A 1 86 ? -0.081 4.117 -16.836 1.00 96.88 86 PHE A C 1
ATOM 736 O O . PHE A 1 86 ? 0.090 3.627 -15.726 1.00 96.88 86 PHE A O 1
ATOM 743 N N . THR A 1 87 ? 0.821 4.020 -17.802 1.00 96.56 87 THR A N 1
ATOM 744 C CA . THR A 1 87 ? 2.127 3.395 -17.600 1.00 96.56 87 THR A CA 1
ATOM 745 C C . THR A 1 87 ? 3.195 4.474 -17.631 1.00 96.56 87 THR A C 1
ATOM 747 O O . THR A 1 87 ? 3.266 5.260 -18.579 1.00 96.56 87 THR A O 1
ATOM 750 N N . ILE A 1 88 ? 4.028 4.526 -16.596 1.00 95.56 88 ILE A N 1
ATOM 751 C CA . ILE A 1 88 ? 5.130 5.480 -16.480 1.00 95.56 88 ILE A CA 1
ATOM 752 C C . ILE A 1 88 ? 6.464 4.731 -16.383 1.00 95.56 88 ILE A C 1
ATOM 754 O O . ILE A 1 88 ? 6.546 3.718 -15.696 1.00 95.56 88 ILE A O 1
ATOM 758 N N . PRO A 1 89 ? 7.543 5.207 -17.023 1.00 95.19 89 PRO A N 1
ATOM 759 C CA . PRO A 1 89 ? 8.863 4.646 -16.765 1.00 95.19 89 PRO A CA 1
ATOM 760 C C . PRO A 1 89 ? 9.268 4.956 -15.321 1.00 95.19 89 PRO A C 1
ATOM 762 O O . PRO A 1 89 ? 9.158 6.109 -14.891 1.00 95.19 89 PRO A O 1
ATOM 765 N N . PHE A 1 90 ? 9.750 3.956 -14.589 1.00 95.69 90 PHE A N 1
ATOM 766 C CA . PHE A 1 90 ? 10.274 4.107 -13.236 1.00 95.69 90 PHE A CA 1
ATOM 767 C C . PHE A 1 90 ? 11.579 3.319 -13.107 1.00 95.69 90 PHE A C 1
ATOM 769 O O . PHE A 1 90 ? 11.649 2.151 -13.479 1.00 95.69 90 PHE A O 1
ATOM 776 N N . THR A 1 91 ? 12.643 3.971 -12.653 1.00 92.81 91 THR A N 1
ATOM 777 C CA . THR A 1 91 ? 14.018 3.478 -12.828 1.00 92.81 91 THR A CA 1
ATOM 778 C C . THR A 1 91 ? 14.918 3.636 -11.608 1.00 92.81 91 THR A C 1
ATOM 780 O O . THR A 1 91 ? 16.043 3.134 -11.619 1.00 92.81 91 THR A O 1
ATOM 783 N N . GLY A 1 92 ? 14.465 4.342 -10.572 1.00 90.00 92 GLY A N 1
ATOM 784 C CA . GLY A 1 92 ? 15.294 4.681 -9.417 1.00 90.00 92 GLY A CA 1
ATOM 785 C C . GLY A 1 92 ? 14.645 4.389 -8.072 1.00 90.00 92 GLY A C 1
ATOM 786 O O . GLY A 1 92 ? 13.663 3.669 -7.968 1.00 90.00 92 GLY A O 1
ATOM 787 N N . LYS A 1 93 ? 15.207 4.990 -7.021 1.00 95.56 93 LYS A N 1
ATOM 788 C CA . LYS A 1 93 ? 14.671 4.925 -5.654 1.00 95.56 93 LYS A CA 1
ATOM 789 C C . LYS A 1 93 ? 13.418 5.777 -5.469 1.00 95.56 93 LYS A C 1
ATOM 791 O O . LYS A 1 93 ? 12.545 5.443 -4.685 1.00 95.56 93 LYS A O 1
ATOM 796 N N . SER A 1 94 ? 13.368 6.941 -6.104 1.00 96.56 94 SER A N 1
ATOM 797 C CA . SER A 1 94 ? 12.310 7.922 -5.882 1.00 96.56 94 SER A CA 1
ATOM 798 C C . SER A 1 94 ? 12.213 8.834 -7.088 1.00 96.56 94 SER A C 1
ATOM 800 O O . SER A 1 94 ? 13.231 9.359 -7.544 1.00 96.56 94 SER A O 1
ATOM 802 N N . GLU A 1 95 ? 11.004 9.027 -7.605 1.00 97.06 95 GLU A N 1
ATOM 803 C CA . GLU A 1 95 ? 10.773 9.884 -8.762 1.00 97.06 95 GLU A CA 1
ATOM 804 C C . GLU A 1 95 ? 9.546 10.770 -8.557 1.00 97.06 95 GLU A C 1
ATOM 806 O O . GLU A 1 95 ? 8.484 10.318 -8.127 1.00 97.06 95 GLU A O 1
ATOM 811 N N . VAL A 1 96 ? 9.694 12.047 -8.914 1.00 96.88 96 VAL A N 1
ATOM 812 C CA . VAL A 1 96 ? 8.578 12.988 -9.025 1.00 96.88 96 VAL A CA 1
ATOM 813 C C . VAL A 1 96 ? 8.070 12.959 -10.458 1.00 96.88 96 VAL A C 1
ATOM 815 O O . VAL A 1 96 ? 8.829 13.171 -11.405 1.00 96.88 96 VAL A O 1
ATOM 818 N N . LYS A 1 97 ? 6.773 12.729 -10.621 1.00 96.12 97 LYS A N 1
ATOM 819 C CA . LYS A 1 97 ? 6.087 12.688 -11.908 1.00 96.12 97 LYS A CA 1
ATOM 820 C C . LYS A 1 97 ? 5.049 13.796 -11.992 1.00 96.12 97 LYS A C 1
ATOM 822 O O . LYS A 1 97 ? 4.496 14.240 -10.986 1.00 96.12 97 LYS A O 1
ATOM 827 N N . LYS A 1 98 ? 4.803 14.242 -13.224 1.00 96.75 98 LYS A N 1
ATOM 828 C CA . LYS A 1 98 ? 3.852 15.307 -13.538 1.00 96.75 98 LYS A CA 1
ATOM 829 C C . LYS A 1 98 ? 3.001 14.905 -14.724 1.00 96.75 98 LYS A C 1
ATOM 831 O O . LYS A 1 98 ? 3.544 14.587 -15.779 1.00 96.75 98 LYS A O 1
ATOM 836 N N . LEU A 1 99 ? 1.685 14.953 -14.562 1.00 96.44 99 LEU A N 1
ATOM 837 C CA . LEU A 1 99 ? 0.721 14.654 -15.618 1.00 96.44 99 LEU A CA 1
ATOM 838 C C . LEU A 1 99 ? -0.324 15.767 -15.717 1.00 96.44 99 LEU A C 1
ATOM 840 O O . LEU A 1 99 ? -0.599 16.475 -14.747 1.00 96.44 99 LEU A O 1
ATOM 844 N N . LYS A 1 100 ? -0.900 15.933 -16.909 1.00 96.88 100 LYS A N 1
ATOM 845 C CA . LYS A 1 100 ? -2.036 16.830 -17.149 1.00 96.88 100 LYS A CA 1
ATOM 846 C C . LYS A 1 100 ? -3.243 15.987 -17.536 1.00 96.88 100 LYS A C 1
ATOM 848 O O . LYS A 1 100 ? -3.177 15.269 -18.527 1.00 96.88 100 LYS A O 1
ATOM 853 N N . LEU A 1 101 ? -4.323 16.101 -16.771 1.00 97.06 101 LEU A N 1
ATOM 854 C CA . LEU A 1 101 ? -5.556 15.338 -16.950 1.00 97.06 101 LEU A CA 1
ATOM 855 C C . LEU A 1 101 ? -6.731 16.271 -17.259 1.00 97.06 101 LEU A C 1
ATOM 857 O O . LEU A 1 101 ? -6.783 17.403 -16.776 1.00 97.06 101 LEU A O 1
ATOM 861 N N . ASP A 1 102 ? -7.694 15.777 -18.034 1.00 96.75 102 ASP A N 1
ATOM 862 C CA . ASP A 1 102 ? -8.929 16.503 -18.373 1.00 96.75 102 ASP A CA 1
ATOM 863 C C . ASP A 1 102 ? -10.044 16.303 -17.321 1.00 96.75 102 ASP A C 1
ATOM 865 O O . ASP A 1 102 ? -11.141 16.843 -17.438 1.00 96.75 102 ASP A O 1
ATOM 869 N N . TYR A 1 103 ? -9.749 15.565 -16.249 1.00 96.69 103 TYR A N 1
ATOM 870 C CA . TYR A 1 103 ? -10.612 15.348 -15.088 1.00 96.69 103 TYR A CA 1
ATOM 871 C C . TYR A 1 103 ? -9.822 15.564 -13.792 1.00 96.69 103 TYR A C 1
ATOM 873 O O . TYR A 1 103 ? -8.592 15.523 -13.783 1.00 96.69 103 TYR A O 1
ATOM 881 N N . LYS A 1 104 ? -10.532 15.804 -12.683 1.00 97.44 104 LYS A N 1
ATOM 882 C CA . LYS A 1 104 ? -9.923 15.901 -11.352 1.00 97.44 104 LYS A CA 1
ATOM 883 C C . LYS A 1 104 ? -9.748 14.489 -10.783 1.00 97.44 104 LYS A C 1
ATOM 885 O O . LYS A 1 104 ? -10.768 13.897 -10.419 1.00 97.44 104 LYS A O 1
ATOM 890 N N . PRO A 1 105 ? -8.523 13.955 -10.664 1.00 97.75 105 PRO A N 1
ATOM 891 C CA . PRO A 1 105 ? -8.323 12.713 -9.941 1.00 97.75 105 PRO A CA 1
ATOM 892 C C . PRO A 1 105 ? -8.483 12.964 -8.440 1.00 97.75 105 PRO A C 1
ATOM 894 O O . PRO A 1 105 ? -8.175 14.052 -7.939 1.00 97.75 105 PRO A O 1
ATOM 897 N N . ILE A 1 106 ? -8.983 11.964 -7.728 1.00 97.00 106 ILE A N 1
ATOM 898 C CA . ILE A 1 106 ? -9.231 12.039 -6.284 1.00 97.00 106 ILE A CA 1
ATOM 899 C C . ILE A 1 106 ? -8.346 11.085 -5.481 1.00 97.00 106 ILE A C 1
ATOM 901 O O . ILE A 1 106 ? -8.179 11.294 -4.284 1.00 97.00 106 ILE A O 1
ATOM 905 N N . MET A 1 107 ? -7.748 10.091 -6.137 1.00 97.38 107 MET A N 1
ATOM 906 C CA . MET A 1 107 ? -6.836 9.119 -5.539 1.00 97.38 107 MET A CA 1
ATOM 907 C C . MET A 1 107 ? -5.826 8.651 -6.593 1.00 97.38 107 MET A C 1
ATOM 909 O O . MET A 1 107 ? -6.173 8.562 -7.775 1.00 97.38 107 MET A O 1
ATOM 913 N N . LEU A 1 108 ? -4.598 8.368 -6.158 1.00 97.81 108 LEU A N 1
ATOM 914 C CA . LEU A 1 108 ? -3.563 7.688 -6.935 1.00 97.81 108 LEU A CA 1
ATOM 915 C C . LEU A 1 108 ? -3.453 6.246 -6.431 1.00 97.81 108 LEU A C 1
ATOM 917 O O . LEU A 1 108 ? -3.327 6.023 -5.231 1.00 97.81 108 LEU A O 1
ATOM 921 N N . LEU A 1 109 ? -3.477 5.305 -7.364 1.00 97.69 109 LEU A N 1
ATOM 922 C CA . LEU A 1 109 ? -3.275 3.879 -7.160 1.00 97.69 109 LEU A CA 1
ATOM 923 C C . LEU A 1 109 ? -1.969 3.483 -7.851 1.00 97.69 109 LEU A C 1
ATOM 925 O O . LEU A 1 109 ? -1.696 3.944 -8.962 1.00 97.69 109 LEU A O 1
ATOM 929 N N . ILE A 1 110 ? -1.167 2.647 -7.207 1.00 97.31 110 ILE A N 1
ATOM 930 C CA . ILE A 1 110 ? 0.003 2.012 -7.819 1.00 97.31 110 ILE A CA 1
ATOM 931 C C . ILE A 1 110 ? -0.399 0.574 -8.111 1.00 97.31 110 ILE A C 1
ATOM 933 O O . ILE A 1 110 ? -1.057 -0.022 -7.270 1.00 97.31 110 ILE A O 1
ATOM 937 N N . ASP A 1 111 ? -0.070 0.101 -9.312 1.00 96.69 111 ASP A N 1
ATOM 938 C CA . ASP A 1 111 ? -0.395 -1.239 -9.803 1.00 96.69 111 ASP A CA 1
ATOM 939 C C . ASP A 1 111 ? -1.843 -1.695 -9.514 1.00 96.69 111 ASP A C 1
ATOM 941 O O . ASP A 1 111 ? -2.074 -2.725 -8.891 1.00 96.69 111 ASP A O 1
ATOM 945 N N . PRO A 1 112 ? -2.862 -0.929 -9.954 1.00 96.00 112 PRO A N 1
ATOM 946 C CA . PRO A 1 112 ? -4.260 -1.194 -9.602 1.00 96.00 112 PRO A CA 1
ATOM 947 C C . PRO A 1 112 ? -4.816 -2.535 -10.111 1.00 96.00 112 PRO A C 1
ATOM 949 O O . PRO A 1 112 ? -5.901 -2.918 -9.684 1.00 96.00 112 PRO A O 1
ATOM 952 N N . ASP A 1 113 ? -4.133 -3.191 -11.054 1.00 94.69 113 ASP A N 1
ATOM 953 C CA . ASP A 1 113 ? -4.494 -4.514 -11.576 1.00 94.69 113 ASP A CA 1
ATO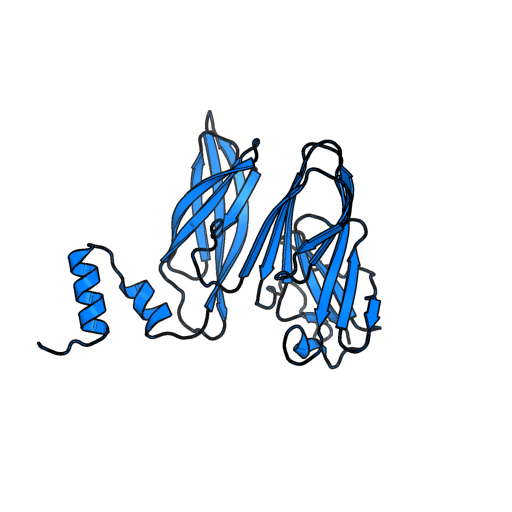M 954 C C . ASP A 1 113 ? -3.594 -5.637 -11.006 1.00 94.69 113 ASP A C 1
ATOM 956 O O . ASP A 1 113 ? -3.665 -6.757 -11.513 1.00 94.69 113 ASP A O 1
ATOM 960 N N . GLU A 1 114 ? -2.725 -5.341 -10.029 1.00 93.62 114 GLU A N 1
ATOM 961 C CA . GLU A 1 114 ? -1.817 -6.301 -9.371 1.00 93.62 114 GLU A CA 1
ATOM 962 C C . GLU A 1 114 ? -0.965 -7.113 -10.370 1.00 93.62 114 GLU A C 1
ATOM 964 O O . GLU A 1 114 ? -0.849 -8.341 -10.309 1.00 93.62 114 GLU A O 1
ATOM 969 N N . LYS A 1 115 ? -0.387 -6.430 -11.367 1.00 93.81 115 LYS A N 1
ATOM 970 C CA . LYS A 1 115 ? 0.438 -7.062 -12.412 1.00 93.81 115 LYS A CA 1
ATOM 971 C C . LYS A 1 115 ? 1.878 -7.300 -11.974 1.00 93.81 115 LYS A C 1
ATOM 973 O O . LYS A 1 115 ? 2.610 -8.014 -12.665 1.00 93.81 115 LYS A O 1
ATOM 978 N N . MET A 1 116 ? 2.317 -6.664 -10.898 1.00 93.00 116 MET A N 1
ATOM 979 C CA . MET A 1 116 ? 3.674 -6.717 -10.392 1.00 93.00 116 MET A CA 1
ATOM 980 C C . MET A 1 116 ? 3.717 -7.518 -9.097 1.00 93.00 116 MET A C 1
ATOM 982 O O . MET A 1 116 ? 2.906 -7.340 -8.202 1.00 93.00 116 MET A O 1
ATOM 986 N N . ALA A 1 117 ? 4.719 -8.386 -8.976 1.00 93.69 117 ALA A N 1
ATOM 987 C CA . ALA A 1 117 ? 4.998 -9.092 -7.731 1.00 93.69 117 ALA A CA 1
ATOM 988 C C . ALA A 1 117 ? 5.750 -8.174 -6.751 1.00 93.69 117 ALA A C 1
ATOM 990 O O . ALA A 1 117 ? 6.893 -8.453 -6.399 1.00 93.69 117 ALA A O 1
ATOM 991 N N . ASP A 1 118 ? 5.181 -7.028 -6.386 1.00 96.62 118 ASP A N 1
ATOM 992 C CA . ASP A 1 118 ? 5.780 -6.140 -5.396 1.00 96.62 118 ASP A CA 1
ATOM 993 C C . ASP A 1 118 ? 5.392 -6.523 -3.960 1.00 96.62 118 ASP A C 1
ATOM 995 O O . ASP A 1 118 ? 4.599 -7.423 -3.700 1.00 96.62 118 ASP A O 1
ATOM 999 N N . ALA A 1 119 ? 6.051 -5.897 -2.990 1.00 97.44 119 ALA A N 1
ATOM 1000 C CA . ALA A 1 119 ? 5.897 -6.189 -1.573 1.00 97.44 119 ALA A CA 1
ATOM 1001 C C . ALA A 1 119 ? 4.658 -5.509 -0.971 1.00 97.44 119 ALA A C 1
ATOM 1003 O O . ALA A 1 119 ? 4.727 -4.852 0.077 1.00 97.44 119 ALA A O 1
ATOM 1004 N N . THR A 1 120 ? 3.530 -5.665 -1.652 1.00 97.62 120 THR A N 1
ATOM 1005 C CA . THR A 1 120 ? 2.217 -5.169 -1.260 1.00 97.62 120 THR A CA 1
ATOM 1006 C C . THR A 1 120 ? 1.147 -6.219 -1.514 1.00 97.62 120 THR A C 1
ATOM 1008 O O . THR A 1 120 ? 1.291 -7.098 -2.355 1.00 97.62 120 THR A O 1
ATOM 1011 N N . THR A 1 121 ? 0.076 -6.148 -0.737 1.00 97.50 121 THR A N 1
ATOM 1012 C CA . THR A 1 121 ? -1.169 -6.868 -0.997 1.00 97.50 121 THR A CA 1
ATOM 1013 C C . THR A 1 121 ? -2.275 -5.841 -0.942 1.00 97.50 121 THR A C 1
ATOM 1015 O O . THR A 1 121 ? -2.426 -5.150 0.068 1.00 97.50 121 THR A O 1
ATOM 1018 N N . ASP A 1 122 ? -2.980 -5.692 -2.051 1.00 96.94 122 ASP A N 1
ATOM 1019 C CA . ASP A 1 122 ? -3.939 -4.625 -2.258 1.00 96.94 122 ASP A CA 1
ATOM 1020 C C . ASP A 1 122 ? -5.324 -5.210 -2.470 1.00 96.94 122 ASP A C 1
ATOM 1022 O O . ASP A 1 122 ? -5.495 -6.166 -3.210 1.00 96.94 122 ASP A O 1
ATOM 1026 N N . GLU A 1 123 ? -6.340 -4.567 -1.905 1.00 97.38 123 GLU A N 1
ATOM 1027 C CA . GLU A 1 123 ? -7.715 -4.855 -2.283 1.00 97.38 123 GLU A CA 1
ATOM 1028 C C . GLU A 1 123 ? -8.538 -3.569 -2.248 1.00 97.38 123 GLU A C 1
ATOM 1030 O O . GLU A 1 123 ? -8.484 -2.782 -1.296 1.00 97.38 123 GLU A O 1
ATOM 1035 N N . TYR A 1 124 ? -9.352 -3.355 -3.283 1.00 97.38 124 TYR A N 1
ATOM 1036 C CA . TYR A 1 124 ? -10.378 -2.320 -3.273 1.00 97.38 124 TYR A CA 1
ATOM 1037 C C . TYR A 1 124 ? -11.773 -2.898 -3.504 1.00 97.38 124 TYR A C 1
ATOM 1039 O O . TYR A 1 124 ? -11.983 -3.829 -4.279 1.00 97.38 124 TYR A O 1
ATOM 1047 N N . ARG A 1 125 ? -12.768 -2.304 -2.843 1.00 97.00 125 ARG A N 1
ATOM 1048 C CA . ARG A 1 125 ? -14.185 -2.660 -2.967 1.00 97.00 125 ARG A CA 1
ATOM 1049 C C . ARG A 1 125 ? -15.044 -1.406 -3.049 1.00 97.00 125 ARG A C 1
ATOM 1051 O O . ARG A 1 125 ? -14.772 -0.396 -2.400 1.00 97.00 125 ARG A O 1
ATOM 1058 N N . ILE A 1 126 ? -16.136 -1.501 -3.804 1.00 97.44 126 ILE A N 1
ATOM 1059 C CA . ILE A 1 126 ? -17.233 -0.536 -3.721 1.00 97.44 126 ILE A CA 1
ATOM 1060 C C . ILE A 1 126 ? -18.242 -1.074 -2.707 1.00 97.44 126 ILE A C 1
ATOM 1062 O O . ILE A 1 126 ? -18.883 -2.104 -2.914 1.00 97.44 126 ILE A O 1
ATOM 1066 N N . ILE A 1 127 ? -18.354 -0.385 -1.579 1.00 97.75 127 ILE A N 1
ATOM 1067 C CA . ILE A 1 127 ? -19.208 -0.780 -0.464 1.00 97.75 127 ILE A CA 1
ATOM 1068 C C . ILE A 1 127 ? -20.578 -0.131 -0.639 1.00 97.75 127 ILE A C 1
ATOM 1070 O O . ILE A 1 127 ? -20.670 1.090 -0.725 1.00 97.75 127 ILE A O 1
ATOM 1074 N N . HIS A 1 128 ? -21.635 -0.946 -0.639 1.00 96.56 128 HIS A N 1
ATOM 1075 C CA . HIS A 1 128 ? -23.025 -0.504 -0.835 1.00 96.56 128 HIS A CA 1
ATOM 1076 C C . HIS A 1 128 ? -23.940 -0.744 0.373 1.00 96.56 128 HIS A C 1
ATOM 1078 O O . HIS A 1 128 ? -25.113 -0.377 0.344 1.00 96.56 128 HIS A O 1
ATOM 1084 N N . LYS A 1 129 ? -23.456 -1.429 1.416 1.00 96.31 129 LYS A N 1
ATOM 1085 C CA . LYS A 1 129 ? -24.267 -1.829 2.573 1.00 96.31 129 LYS A CA 1
ATOM 1086 C C . LYS A 1 129 ? -23.459 -1.749 3.863 1.00 96.31 129 LYS A C 1
ATOM 1088 O O . LYS A 1 129 ? -22.236 -1.848 3.842 1.00 96.31 129 LYS A O 1
ATOM 1093 N N . THR A 1 130 ? -24.174 -1.586 4.970 1.00 98.19 130 THR A N 1
ATOM 1094 C CA . THR A 1 130 ? -23.643 -1.727 6.329 1.00 98.19 130 THR A CA 1
ATOM 1095 C C . THR A 1 130 ? -23.313 -3.186 6.648 1.00 98.19 130 THR A C 1
ATOM 1097 O O . THR A 1 130 ? -23.853 -4.101 6.020 1.00 98.19 130 THR A O 1
ATOM 1100 N N . GLY A 1 131 ? -22.498 -3.400 7.677 1.00 98.31 131 GLY A N 1
ATOM 1101 C CA . GLY A 1 131 ? -22.096 -4.711 8.173 1.00 98.31 131 GLY A CA 1
ATOM 1102 C C . GLY A 1 131 ? -20.602 -4.977 8.025 1.00 98.31 131 GLY A C 1
ATOM 1103 O O . GLY A 1 131 ? -19.823 -4.103 7.637 1.00 98.31 131 GLY A O 1
ATOM 1104 N N . LYS A 1 132 ? -20.220 -6.213 8.352 1.00 98.38 132 LYS A N 1
ATOM 1105 C CA . LYS A 1 132 ? -18.826 -6.652 8.376 1.00 98.38 132 LYS A CA 1
ATOM 1106 C C . LYS A 1 132 ? -18.329 -7.049 6.995 1.00 98.38 132 LYS A C 1
ATOM 1108 O O . LYS A 1 132 ? -19.016 -7.753 6.257 1.00 98.38 132 LYS A O 1
ATOM 1113 N N . ILE A 1 133 ? -17.113 -6.625 6.686 1.00 98.44 133 ILE A N 1
ATOM 1114 C CA . ILE A 1 133 ? -16.410 -6.880 5.436 1.00 98.44 133 ILE A CA 1
ATOM 1115 C C . ILE A 1 133 ? -14.996 -7.329 5.798 1.00 98.44 133 ILE A C 1
ATOM 1117 O O . ILE A 1 133 ? -14.256 -6.598 6.452 1.00 98.44 133 ILE A O 1
ATOM 1121 N N . GLU A 1 134 ? -14.627 -8.535 5.380 1.00 98.38 134 GLU A N 1
ATOM 1122 C CA . GLU A 1 134 ? -13.299 -9.099 5.627 1.00 98.38 134 GLU A CA 1
ATOM 1123 C C . GLU A 1 134 ? -12.379 -8.857 4.426 1.00 98.38 134 GLU A C 1
ATOM 1125 O O . GLU A 1 134 ? -12.785 -9.081 3.280 1.00 98.38 134 GLU A O 1
ATOM 1130 N N . PHE A 1 135 ? -11.159 -8.420 4.728 1.00 98.25 135 PHE A N 1
ATOM 1131 C CA . PHE A 1 135 ? -10.017 -8.233 3.831 1.00 98.25 135 PHE A CA 1
ATOM 1132 C C . PHE A 1 135 ? -8.932 -9.187 4.347 1.00 98.25 135 PHE A C 1
ATOM 1134 O O . PHE A 1 135 ? -8.177 -8.873 5.275 1.00 98.25 135 PHE A O 1
ATOM 1141 N N . ILE A 1 136 ? -9.049 -10.451 3.926 1.00 97.00 136 ILE A N 1
ATOM 1142 C CA . ILE A 1 136 ? -8.388 -11.582 4.593 1.00 97.00 136 ILE A CA 1
ATOM 1143 C C . ILE A 1 136 ? -6.877 -11.508 4.385 1.00 97.00 136 ILE A C 1
ATOM 1145 O O . ILE A 1 136 ? -6.140 -11.617 5.366 1.00 97.00 136 ILE A O 1
ATOM 1149 N N . GLU A 1 137 ? -6.448 -11.278 3.145 1.00 96.44 137 GLU A N 1
ATOM 1150 C CA . GLU A 1 137 ? -5.035 -11.249 2.753 1.00 96.44 137 GLU A CA 1
ATOM 1151 C C . GLU A 1 137 ? -4.313 -10.008 3.305 1.00 96.44 137 GLU A C 1
ATOM 1153 O O . GLU A 1 137 ? -3.111 -10.026 3.554 1.00 96.44 137 GLU A O 1
ATOM 1158 N N . GLU A 1 138 ? -5.061 -8.946 3.610 1.00 97.62 138 GLU A N 1
ATOM 1159 C CA . GLU A 1 138 ? -4.555 -7.716 4.214 1.00 97.62 138 GLU A CA 1
ATOM 1160 C C . GLU A 1 138 ? -4.627 -7.742 5.742 1.00 97.62 138 GLU A C 1
ATOM 1162 O O . GLU A 1 138 ? -4.302 -6.745 6.380 1.00 97.62 138 GLU A O 1
ATOM 1167 N N . PHE A 1 139 ? -5.056 -8.840 6.376 1.00 97.69 139 PHE A N 1
ATOM 1168 C CA . PHE A 1 139 ? -5.187 -8.944 7.838 1.00 97.69 139 PHE A CA 1
ATOM 1169 C C . PHE A 1 139 ? -6.078 -7.845 8.445 1.00 97.69 139 PHE A C 1
ATOM 1171 O O . PHE A 1 139 ? -5.825 -7.335 9.542 1.00 97.69 139 PHE A O 1
ATOM 1178 N N . PHE A 1 140 ? -7.151 -7.488 7.739 1.00 98.56 140 PHE A N 1
ATOM 1179 C CA . PHE A 1 140 ? -8.009 -6.359 8.076 1.00 98.56 140 PHE A CA 1
ATOM 1180 C C . PHE A 1 140 ? -9.494 -6.752 8.045 1.00 98.56 140 PHE A C 1
ATOM 1182 O O . PHE A 1 140 ? -9.928 -7.632 7.303 1.00 98.56 140 PHE A O 1
ATOM 1189 N N . SER A 1 141 ? -10.309 -6.118 8.885 1.00 98.56 141 SER A N 1
ATOM 1190 C CA . SER A 1 141 ? -11.768 -6.221 8.779 1.00 98.56 141 SER A CA 1
ATOM 1191 C C . SER A 1 141 ? -12.413 -4.872 9.020 1.00 98.56 141 SER A C 1
ATOM 1193 O O . SER A 1 141 ? -12.043 -4.179 9.969 1.00 98.56 141 SER A O 1
ATOM 1195 N N . LEU A 1 142 ? -13.427 -4.549 8.232 1.00 98.44 142 LEU A N 1
ATOM 1196 C CA . LEU A 1 142 ? -14.216 -3.336 8.359 1.00 98.44 142 LEU A CA 1
ATOM 1197 C C . LEU A 1 142 ? -15.611 -3.665 8.887 1.00 98.44 142 LEU A C 1
ATOM 1199 O O . LEU A 1 142 ? -16.220 -4.630 8.436 1.00 98.44 142 LEU A O 1
ATOM 1203 N N . ASP A 1 143 ? -16.142 -2.857 9.799 1.00 98.56 143 ASP A N 1
ATOM 1204 C CA . ASP A 1 143 ? -17.538 -2.921 10.233 1.00 98.56 143 ASP A CA 1
ATOM 1205 C C . ASP A 1 143 ? -18.223 -1.587 9.933 1.00 98.56 143 ASP A C 1
ATOM 1207 O O . ASP A 1 143 ? -17.992 -0.574 10.596 1.00 98.56 143 ASP A O 1
ATOM 1211 N N . VAL A 1 144 ? -19.034 -1.576 8.877 1.00 98.31 144 VAL A N 1
ATOM 1212 C CA . VAL A 1 144 ? -19.719 -0.377 8.394 1.00 98.31 144 VAL A CA 1
ATOM 1213 C C . VAL A 1 144 ? -21.011 -0.198 9.177 1.00 98.31 144 VAL A C 1
ATOM 1215 O O . VAL A 1 144 ? -21.979 -0.930 8.981 1.00 98.31 144 VAL A O 1
ATOM 1218 N N . GLN A 1 145 ? -21.041 0.813 10.038 1.00 97.88 145 GLN A N 1
ATOM 1219 C CA . GLN A 1 145 ? -22.154 1.092 10.945 1.00 97.88 145 GLN A CA 1
ATOM 1220 C C . GLN A 1 145 ? -23.223 1.964 10.283 1.00 97.88 145 GLN A C 1
ATOM 1222 O O . GLN A 1 145 ? -24.418 1.753 10.482 1.00 97.88 145 GLN A O 1
ATOM 1227 N N . GLN A 1 146 ? -22.800 2.934 9.468 1.00 97.00 146 GLN A N 1
ATOM 1228 C CA . GLN A 1 146 ? -23.702 3.806 8.720 1.00 97.00 146 GLN A CA 1
ATOM 1229 C C . GLN A 1 146 ? -23.113 4.142 7.351 1.00 97.00 146 GLN A C 1
ATOM 1231 O O . GLN A 1 146 ? -21.950 4.522 7.241 1.00 97.00 146 GLN A O 1
ATOM 1236 N N . LEU A 1 147 ? -23.940 4.055 6.311 1.00 96.00 147 LEU A N 1
ATOM 1237 C CA . LEU A 1 147 ? -23.588 4.398 4.936 1.00 96.00 147 LEU A CA 1
ATOM 1238 C C . LEU A 1 147 ? -24.781 5.086 4.265 1.00 96.00 147 LEU A C 1
ATOM 1240 O O . LEU A 1 147 ? -25.908 4.613 4.391 1.00 96.00 147 LEU A O 1
ATOM 1244 N N . LYS A 1 148 ? -24.542 6.200 3.563 1.00 93.56 148 LYS A N 1
ATOM 1245 C CA . LYS A 1 148 ? -25.605 6.922 2.839 1.00 93.56 148 LYS A CA 1
ATOM 1246 C C . LYS A 1 148 ? -25.945 6.310 1.474 1.00 93.56 148 LYS A C 1
ATOM 1248 O O . LYS A 1 148 ? -27.119 6.206 1.143 1.00 93.56 148 LYS A O 1
ATOM 1253 N N . ASP A 1 149 ? -24.932 5.993 0.674 1.00 92.50 149 ASP A N 1
ATOM 1254 C CA . ASP A 1 149 ? -25.084 5.478 -0.694 1.00 92.50 149 ASP A CA 1
ATOM 1255 C C . ASP A 1 149 ? -24.019 4.410 -0.936 1.00 92.50 149 ASP A C 1
ATOM 1257 O O . ASP A 1 149 ? -24.265 3.214 -0.792 1.00 92.50 149 ASP A O 1
ATOM 1261 N N . SER A 1 150 ? -22.798 4.857 -1.211 1.00 95.62 150 SER A N 1
ATOM 1262 C CA . SER A 1 150 ? -21.676 3.972 -1.452 1.00 95.62 150 SER A CA 1
ATOM 1263 C C . SER A 1 150 ? -20.351 4.632 -1.090 1.00 95.62 150 SER A C 1
ATOM 1265 O O . SER A 1 150 ? -20.253 5.862 -0.956 1.00 95.62 150 SER A O 1
ATOM 1267 N N . THR A 1 151 ? -19.333 3.792 -0.940 1.00 97.38 151 THR A N 1
ATOM 1268 C CA . THR A 1 151 ? -17.956 4.212 -0.696 1.00 97.38 151 THR A CA 1
ATOM 1269 C C . THR A 1 151 ? -17.002 3.353 -1.513 1.00 97.38 151 THR A C 1
ATOM 1271 O O . THR A 1 151 ? -17.065 2.127 -1.435 1.00 97.38 151 THR A O 1
ATOM 1274 N N . PHE A 1 152 ? -16.085 3.986 -2.243 1.00 98.19 152 PHE A N 1
ATOM 1275 C CA . PHE A 1 152 ? -14.877 3.315 -2.713 1.00 98.19 152 PHE A CA 1
ATOM 1276 C C . PHE A 1 152 ? -13.922 3.181 -1.531 1.00 98.19 152 PHE A C 1
ATOM 1278 O O . PHE A 1 152 ? -13.565 4.194 -0.928 1.00 98.19 152 PHE A O 1
ATOM 1285 N N . PHE A 1 153 ? -13.523 1.962 -1.193 1.00 98.25 153 PHE A N 1
ATOM 1286 C CA . PHE A 1 153 ? -12.588 1.670 -0.112 1.00 98.25 153 PHE A CA 1
ATOM 1287 C C . PHE A 1 153 ? -11.452 0.812 -0.658 1.00 98.25 153 PHE A C 1
ATOM 1289 O O . PHE A 1 153 ? -11.716 -0.185 -1.322 1.00 98.25 153 PHE A O 1
ATOM 1296 N N . ARG A 1 154 ? -10.213 1.187 -0.359 1.00 98.12 154 ARG A N 1
ATOM 1297 C CA . ARG A 1 154 ? -8.997 0.442 -0.656 1.00 98.12 154 ARG A CA 1
ATOM 1298 C C . ARG A 1 154 ? -8.183 0.279 0.616 1.00 98.12 154 ARG A C 1
ATOM 1300 O O . ARG A 1 154 ? -8.035 1.222 1.398 1.00 98.12 154 ARG A O 1
ATOM 1307 N N . ILE A 1 155 ? -7.650 -0.917 0.778 1.00 98.44 155 ILE A N 1
ATOM 1308 C CA . ILE A 1 155 ? -6.620 -1.240 1.748 1.00 98.44 155 ILE A CA 1
ATOM 1309 C C . ILE A 1 155 ? -5.392 -1.724 0.982 1.00 98.44 155 ILE A C 1
ATOM 1311 O O . ILE A 1 155 ? -5.508 -2.509 0.047 1.00 98.44 155 ILE A O 1
ATOM 1315 N N . THR A 1 156 ? -4.232 -1.234 1.393 1.00 98.50 156 THR A N 1
ATOM 1316 C CA . THR A 1 156 ? -2.934 -1.749 0.972 1.00 98.50 156 THR A CA 1
ATOM 1317 C C . THR A 1 156 ? -2.205 -2.240 2.208 1.00 98.50 156 THR A C 1
ATOM 1319 O O . THR A 1 156 ? -1.981 -1.483 3.154 1.00 98.50 156 THR A O 1
ATOM 1322 N N . HIS A 1 157 ? -1.829 -3.507 2.214 1.00 98.19 157 HIS A N 1
ATOM 1323 C CA . HIS A 1 157 ? -0.915 -4.082 3.180 1.00 98.19 157 HIS A CA 1
ATOM 1324 C C . HIS A 1 157 ? 0.507 -4.042 2.623 1.00 98.19 157 HIS A C 1
ATOM 1326 O O . HIS A 1 157 ? 0.825 -4.713 1.646 1.00 98.19 157 HIS A O 1
ATOM 1332 N N . HIS A 1 158 ? 1.384 -3.268 3.250 1.00 98.12 158 HIS A N 1
ATOM 1333 C CA . HIS A 1 158 ? 2.781 -3.165 2.856 1.00 98.12 158 HIS A CA 1
ATOM 1334 C C . HIS A 1 158 ? 3.641 -4.134 3.666 1.00 98.12 158 HIS A C 1
ATOM 1336 O O . HIS A 1 158 ? 3.742 -4.006 4.886 1.00 98.12 158 HIS A O 1
ATOM 1342 N N . TRP A 1 159 ? 4.334 -5.042 2.979 1.00 97.00 159 TRP A N 1
ATOM 1343 C CA . TRP A 1 159 ? 5.193 -6.080 3.565 1.00 97.00 159 TRP A CA 1
ATOM 1344 C C . TRP A 1 159 ? 6.590 -5.574 3.943 1.00 97.00 159 TRP A C 1
ATOM 1346 O O . TRP A 1 159 ? 7.591 -6.257 3.757 1.00 97.00 159 TRP A O 1
ATOM 1356 N N . ILE A 1 160 ? 6.683 -4.340 4.429 1.00 95.69 160 ILE A N 1
ATOM 1357 C CA . ILE A 1 160 ? 7.944 -3.715 4.824 1.00 95.69 160 ILE A CA 1
ATOM 1358 C C . ILE A 1 160 ? 7.707 -2.769 5.994 1.00 95.69 160 ILE A C 1
ATOM 1360 O O . ILE A 1 160 ? 6.697 -2.067 6.025 1.00 95.69 160 ILE A O 1
ATOM 1364 N N . SER A 1 161 ? 8.656 -2.678 6.928 1.00 93.31 161 SER A N 1
ATOM 1365 C CA . SER A 1 161 ? 8.570 -1.715 8.030 1.00 93.31 161 SER A CA 1
ATOM 1366 C C . SER A 1 161 ? 8.379 -0.291 7.496 1.00 93.31 161 SER A C 1
ATOM 1368 O O . SER A 1 161 ? 9.081 0.099 6.553 1.00 93.31 161 SER A O 1
ATOM 1370 N N . PRO A 1 162 ? 7.458 0.516 8.044 1.00 92.50 162 PRO A N 1
ATOM 1371 C CA . PRO A 1 162 ? 7.269 1.886 7.585 1.00 92.50 162 PRO A CA 1
ATOM 1372 C C . PRO A 1 162 ? 8.497 2.762 7.858 1.00 92.50 162 PRO A C 1
ATOM 1374 O O . PRO A 1 162 ? 9.243 2.558 8.812 1.00 92.50 162 PRO A O 1
ATOM 1377 N N . GLU A 1 163 ? 8.695 3.802 7.044 1.00 85.25 163 GLU A N 1
ATOM 1378 C CA . GLU A 1 163 ? 9.771 4.764 7.299 1.00 85.25 163 GLU A CA 1
ATOM 1379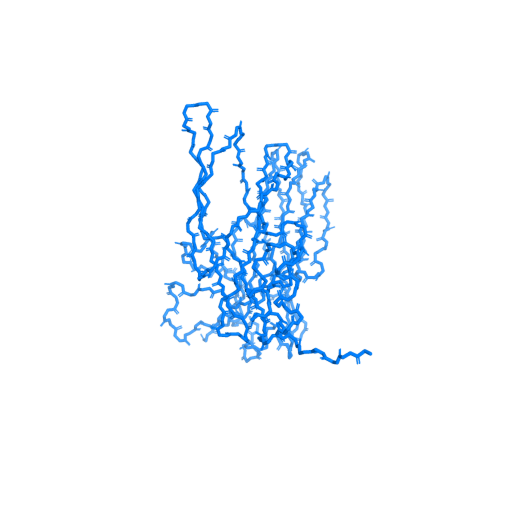 C C . GLU A 1 163 ? 9.535 5.537 8.609 1.00 85.25 163 GLU A C 1
ATOM 1381 O O . GLU A 1 163 ? 8.470 6.129 8.827 1.00 85.25 163 GLU A O 1
ATOM 1386 N N . ASN A 1 164 ? 10.554 5.553 9.471 1.00 72.12 164 ASN A N 1
ATOM 1387 C CA . ASN A 1 164 ? 10.548 6.227 10.765 1.00 72.12 164 ASN A CA 1
ATOM 1388 C C . ASN A 1 164 ? 11.077 7.655 10.631 1.00 72.12 164 ASN A C 1
ATOM 1390 O O . ASN A 1 164 ? 12.275 7.896 10.710 1.00 72.12 164 ASN A O 1
ATOM 1394 N N . ILE A 1 165 ? 10.180 8.620 10.437 1.00 63.34 165 ILE A N 1
ATOM 1395 C CA . ILE A 1 165 ? 10.596 10.017 10.239 1.00 63.34 165 ILE A CA 1
ATOM 1396 C C . ILE A 1 165 ? 10.923 10.711 11.569 1.00 63.34 165 ILE A C 1
ATOM 1398 O O . ILE A 1 165 ? 11.648 11.695 11.551 1.00 63.34 165 ILE A O 1
ATOM 1402 N N . ASN A 1 166 ? 10.443 10.211 12.721 1.00 57.22 166 ASN A N 1
ATOM 1403 C CA . ASN A 1 166 ? 10.581 10.934 13.999 1.00 57.22 166 ASN A CA 1
ATOM 1404 C C . ASN A 1 166 ? 10.740 10.087 15.281 1.00 57.22 166 ASN A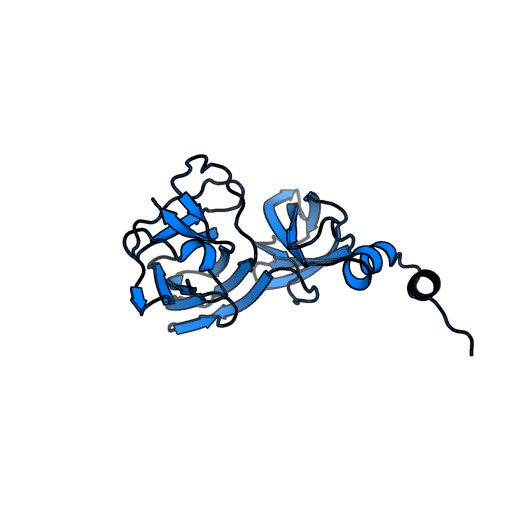 C 1
ATOM 1406 O O . ASN A 1 166 ? 10.831 10.671 16.359 1.00 57.22 166 ASN A O 1
ATOM 1410 N N . ASN A 1 167 ? 10.814 8.754 15.211 1.00 55.06 167 ASN A N 1
ATOM 1411 C CA . ASN A 1 167 ? 11.031 7.925 16.406 1.00 55.06 167 ASN A CA 1
ATOM 1412 C C . ASN A 1 167 ? 12.516 7.570 16.544 1.00 55.06 167 ASN A C 1
ATOM 1414 O O . ASN A 1 167 ? 12.934 6.469 16.211 1.00 55.06 167 ASN A O 1
ATOM 1418 N N . ASN A 1 168 ? 13.305 8.534 17.027 1.00 50.47 168 ASN A N 1
ATOM 1419 C CA . ASN A 1 168 ? 14.697 8.326 17.450 1.00 50.47 168 ASN A CA 1
ATOM 1420 C C . ASN A 1 168 ? 14.806 7.810 18.900 1.00 50.47 168 ASN A C 1
ATOM 1422 O O . ASN A 1 168 ? 15.894 7.849 19.471 1.00 50.47 168 ASN A O 1
ATOM 1426 N N . SER A 1 169 ? 13.707 7.378 19.531 1.00 58.81 169 SER A N 1
ATOM 1427 C CA . SER A 1 169 ? 13.799 6.716 20.830 1.00 58.81 169 SER A CA 1
ATOM 1428 C C . SER A 1 169 ? 13.939 5.211 20.625 1.00 58.81 169 SER A C 1
ATOM 1430 O O . SER A 1 169 ? 13.087 4.579 20.004 1.00 58.81 169 SER A O 1
ATOM 1432 N N . ASP A 1 170 ? 14.967 4.616 21.234 1.00 64.56 170 ASP A N 1
ATOM 1433 C CA . ASP A 1 170 ? 15.161 3.157 21.355 1.00 64.56 170 ASP A CA 1
ATOM 1434 C C . ASP A 1 170 ? 14.009 2.443 22.110 1.00 64.56 170 ASP A C 1
ATOM 1436 O O . ASP A 1 170 ? 14.089 1.250 22.431 1.00 64.56 170 ASP A O 1
ATOM 1440 N N . GLU A 1 171 ? 12.953 3.186 22.439 1.00 81.94 171 GLU A N 1
ATOM 1441 C CA . GLU A 1 171 ? 11.781 2.806 23.217 1.00 81.94 171 GLU A CA 1
ATOM 1442 C C . GLU A 1 171 ? 10.627 2.304 22.345 1.00 81.94 171 GLU A C 1
ATOM 1444 O O . GLU A 1 171 ? 9.743 1.639 22.877 1.00 81.94 171 GLU A O 1
ATOM 1449 N N . VAL A 1 172 ? 10.619 2.589 21.035 1.00 88.50 172 VAL A N 1
ATOM 1450 C CA . VAL A 1 172 ? 9.529 2.191 20.129 1.00 88.50 172 VAL A CA 1
ATOM 1451 C C . VAL A 1 172 ? 10.060 1.342 18.979 1.00 88.50 172 VAL A C 1
ATOM 1453 O O . VAL A 1 172 ? 10.824 1.816 18.142 1.00 88.50 172 VAL A O 1
ATOM 1456 N N . ILE A 1 173 ? 9.597 0.097 18.901 1.00 91.38 173 ILE A N 1
ATOM 1457 C CA . ILE A 1 173 ? 9.869 -0.820 17.790 1.00 91.38 173 ILE A CA 1
ATOM 1458 C C . ILE A 1 173 ? 8.601 -0.912 16.946 1.00 91.38 173 ILE A C 1
ATOM 1460 O O . ILE A 1 173 ? 7.554 -1.278 17.469 1.00 91.38 173 ILE A O 1
ATOM 1464 N N . LEU A 1 174 ? 8.676 -0.548 15.665 1.00 92.62 174 LEU A N 1
ATOM 1465 C CA . LEU A 1 174 ? 7.553 -0.695 14.734 1.00 92.62 174 LEU A CA 1
ATOM 1466 C C . LEU A 1 174 ? 7.556 -2.083 14.109 1.00 92.62 174 LEU A C 1
ATOM 1468 O O . LEU A 1 174 ? 8.626 -2.652 13.886 1.00 92.62 174 LEU A O 1
ATOM 1472 N N . ALA A 1 175 ? 6.367 -2.568 13.766 1.00 94.50 175 ALA A N 1
ATOM 1473 C CA . ALA A 1 175 ? 6.229 -3.797 13.012 1.00 94.50 175 ALA A CA 1
ATOM 1474 C C . ALA A 1 175 ? 6.925 -3.696 11.642 1.00 94.50 175 ALA A C 1
ATOM 1476 O O . ALA A 1 175 ? 7.077 -2.609 11.064 1.00 94.50 175 ALA A O 1
ATOM 1477 N N . ASN A 1 176 ? 7.307 -4.834 11.070 1.00 94.56 176 ASN A N 1
ATOM 1478 C CA . ASN A 1 176 ? 7.890 -4.938 9.738 1.00 94.56 176 ASN A CA 1
ATOM 1479 C C . ASN A 1 176 ? 6.829 -4.938 8.625 1.00 94.56 176 ASN A C 1
ATOM 1481 O O . ASN A 1 176 ? 7.006 -5.528 7.561 1.00 94.56 176 ASN A O 1
ATOM 1485 N N . ARG A 1 177 ? 5.718 -4.246 8.871 1.00 96.31 177 ARG A N 1
ATOM 1486 C CA . ARG A 1 177 ? 4.612 -4.049 7.942 1.00 96.31 177 ARG A CA 1
ATOM 1487 C C . ARG A 1 177 ? 3.734 -2.891 8.396 1.00 96.31 177 ARG A C 1
ATOM 1489 O O . ARG A 1 177 ? 3.804 -2.428 9.541 1.00 96.31 177 ARG A O 1
ATOM 1496 N N . TYR A 1 178 ? 2.895 -2.411 7.495 1.00 98.00 178 TYR A N 1
ATOM 1497 C CA . TYR A 1 178 ? 1.898 -1.394 7.805 1.00 98.00 178 TYR A CA 1
ATOM 1498 C C . TYR A 1 178 ? 0.739 -1.455 6.813 1.00 98.00 178 TYR A C 1
ATOM 1500 O O . TYR A 1 178 ? 0.857 -2.006 5.722 1.00 98.00 178 TYR A O 1
ATOM 1508 N N . TRP A 1 179 ? -0.381 -0.864 7.198 1.00 98.62 179 TRP A N 1
ATOM 1509 C CA . TRP A 1 179 ? -1.552 -0.692 6.352 1.00 98.62 179 TRP A CA 1
ATOM 1510 C C . TRP A 1 179 ? -1.606 0.738 5.829 1.00 98.62 179 TRP A C 1
ATOM 1512 O O . TRP A 1 179 ? -1.358 1.666 6.596 1.00 98.62 179 TRP A O 1
ATOM 1522 N N . GLU A 1 180 ? -2.004 0.928 4.576 1.00 98.56 180 GLU A N 1
ATOM 1523 C CA . GLU A 1 180 ? -2.512 2.192 4.045 1.00 98.56 180 GLU A CA 1
ATOM 1524 C C . GLU A 1 180 ? -4.011 2.039 3.759 1.00 98.56 180 GLU A C 1
ATOM 1526 O O . GLU A 1 180 ? -4.436 1.184 2.986 1.00 98.56 180 GLU A O 1
ATOM 1531 N N . ILE A 1 181 ? -4.820 2.878 4.400 1.00 98.50 181 ILE A N 1
ATOM 1532 C CA . ILE A 1 181 ? -6.270 2.935 4.230 1.00 98.50 181 ILE A CA 1
ATOM 1533 C C . ILE A 1 181 ? -6.595 4.136 3.346 1.00 98.50 181 ILE A C 1
ATOM 1535 O O . ILE A 1 181 ? -6.212 5.269 3.659 1.00 98.50 181 ILE A O 1
ATOM 1539 N N . GLN A 1 182 ? -7.347 3.908 2.272 1.00 98.00 182 GLN A N 1
ATOM 1540 C CA . GLN A 1 182 ? -7.810 4.954 1.366 1.00 98.00 182 GLN A CA 1
ATOM 1541 C C . GLN A 1 182 ? -9.289 4.749 1.025 1.00 98.00 182 GLN A C 1
ATOM 1543 O O . GLN A 1 182 ? -9.681 3.723 0.487 1.00 98.00 182 GLN A O 1
ATOM 1548 N N . TYR A 1 183 ? -10.140 5.737 1.274 1.00 97.56 183 TYR A N 1
ATOM 1549 C CA . TYR A 1 183 ? -11.550 5.686 0.911 1.00 97.56 183 TYR A CA 1
ATOM 1550 C C . TYR A 1 183 ? -12.099 7.040 0.468 1.00 97.56 183 TYR A C 1
ATOM 1552 O O . TYR A 1 183 ? -11.647 8.108 0.896 1.00 97.56 183 TYR A O 1
ATOM 1560 N N . VAL A 1 184 ? -13.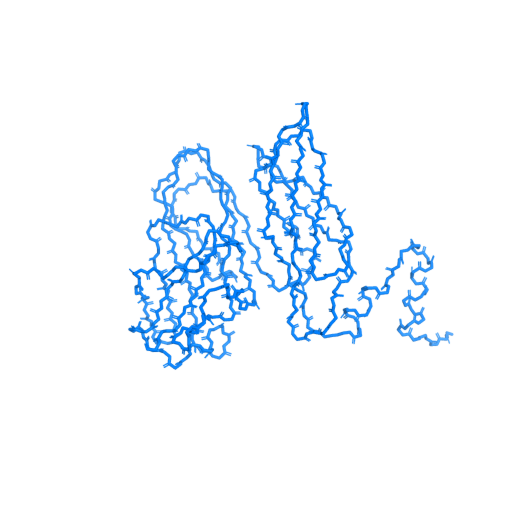116 6.976 -0.391 1.00 96.88 184 VAL A N 1
ATOM 1561 C CA . VAL A 1 184 ? -13.890 8.111 -0.900 1.00 96.88 184 VAL A CA 1
ATOM 1562 C C . VAL A 1 184 ? -15.370 7.766 -0.782 1.00 96.88 184 VAL A C 1
ATOM 1564 O O . VAL A 1 184 ? -15.854 6.873 -1.475 1.00 96.88 184 VAL A O 1
ATOM 1567 N N . SER A 1 185 ? -16.101 8.499 0.059 1.00 94.12 185 SER A N 1
ATOM 1568 C CA . SER A 1 185 ? -17.545 8.326 0.245 1.00 94.12 185 SER A CA 1
ATOM 1569 C C . SER A 1 185 ? -18.350 9.473 -0.371 1.00 94.12 185 SER A C 1
ATOM 1571 O O . SER A 1 185 ? -17.958 10.641 -0.307 1.00 94.12 185 SER A O 1
ATOM 1573 N N . ASN A 1 186 ? -19.539 9.160 -0.893 1.00 87.81 186 ASN A N 1
ATOM 1574 C CA . ASN A 1 186 ? -20.519 10.159 -1.338 1.00 87.81 186 ASN A CA 1
ATOM 1575 C C . ASN A 1 186 ? -21.501 10.521 -0.206 1.00 87.81 186 ASN A C 1
ATOM 1577 O O . ASN A 1 186 ? -22.724 10.488 -0.359 1.00 87.81 186 ASN A O 1
ATOM 1581 N N . GLY A 1 187 ? -20.965 10.859 0.971 1.00 89.75 187 GLY A N 1
ATOM 1582 C CA . GLY A 1 187 ? -21.746 11.249 2.148 1.00 89.75 187 GLY A CA 1
ATOM 1583 C C . GLY A 1 187 ? -21.289 10.563 3.431 1.00 89.75 187 GLY A C 1
ATOM 1584 O O . GLY A 1 187 ? -20.105 10.276 3.599 1.00 89.75 187 GLY A O 1
ATOM 1585 N N . ILE A 1 188 ? -22.243 10.334 4.341 1.00 93.69 188 ILE A N 1
ATOM 1586 C CA . ILE A 1 188 ? -21.992 9.707 5.643 1.00 93.69 188 ILE A CA 1
ATOM 1587 C C . ILE A 1 188 ? -21.441 8.296 5.431 1.00 93.69 188 ILE A C 1
ATOM 1589 O O . ILE A 1 188 ? -22.053 7.488 4.727 1.00 93.69 188 ILE A O 1
ATOM 1593 N N . PHE A 1 189 ? -20.311 8.027 6.077 1.00 96.38 189 PHE A N 1
ATOM 1594 C CA . PHE A 1 189 ? -19.669 6.726 6.139 1.00 96.38 189 PHE A CA 1
ATOM 1595 C C . PHE A 1 189 ? -19.022 6.579 7.520 1.00 96.38 189 PHE A C 1
ATOM 1597 O O . PHE A 1 189 ? -17.982 7.176 7.782 1.00 96.38 189 PHE A O 1
ATOM 1604 N N . ILE A 1 190 ? -19.702 5.867 8.421 1.00 96.94 190 ILE A N 1
ATOM 1605 C CA . ILE A 1 190 ? -19.258 5.603 9.797 1.00 96.94 190 ILE A CA 1
ATOM 1606 C C . ILE A 1 190 ? -18.904 4.127 9.890 1.00 96.94 190 ILE A C 1
ATOM 1608 O O . ILE A 1 190 ? -19.702 3.267 9.507 1.00 96.94 190 ILE A O 1
ATOM 1612 N N . MET A 1 191 ? -17.710 3.844 10.390 1.00 97.44 191 MET A N 1
ATOM 1613 C CA . MET A 1 191 ? -17.131 2.510 10.386 1.00 97.44 191 MET A CA 1
ATOM 1614 C C . MET A 1 191 ? -16.116 2.355 11.508 1.00 97.44 191 MET A C 1
ATOM 1616 O O . MET A 1 191 ? -15.385 3.291 11.831 1.00 97.44 191 MET A O 1
ATOM 1620 N N . SER A 1 192 ? -16.028 1.137 12.025 1.00 98.38 192 SER A N 1
ATOM 1621 C CA . SER A 1 192 ? -14.888 0.695 12.812 1.00 98.38 192 SER A CA 1
ATOM 1622 C C . SER A 1 192 ? -14.066 -0.322 12.026 1.00 98.38 192 SER A C 1
ATOM 1624 O O . SER A 1 192 ? -14.522 -0.894 11.035 1.00 98.38 192 SER A O 1
ATOM 1626 N N . ALA A 1 193 ? -12.830 -0.535 12.456 1.00 98.56 193 ALA A N 1
ATOM 1627 C CA . ALA A 1 193 ? -11.922 -1.480 11.832 1.00 98.56 193 ALA A CA 1
ATOM 1628 C C . ALA A 1 193 ? -11.233 -2.363 12.865 1.00 98.56 193 ALA A C 1
ATOM 1630 O O . ALA A 1 193 ? -11.004 -1.939 14.000 1.00 98.56 193 ALA A O 1
ATOM 1631 N N . LYS A 1 194 ? -10.854 -3.569 12.439 1.00 98.69 194 LYS A N 1
ATOM 1632 C CA . LYS A 1 194 ? -9.910 -4.424 13.154 1.00 98.69 194 LYS A CA 1
ATOM 1633 C C . LYS A 1 194 ? -8.642 -4.579 12.332 1.00 98.69 194 LYS A C 1
ATOM 1635 O O . LYS A 1 194 ? -8.716 -5.015 11.185 1.00 98.69 194 LYS A O 1
ATOM 1640 N N . LEU A 1 195 ? -7.505 -4.258 12.937 1.00 98.50 195 LEU A N 1
ATOM 1641 C CA . LEU A 1 195 ? -6.177 -4.476 12.366 1.00 98.50 195 LEU A CA 1
ATOM 1642 C C . LEU A 1 195 ? -5.560 -5.662 13.099 1.00 98.50 195 LEU A C 1
ATOM 1644 O O . LEU A 1 195 ? -5.325 -5.578 14.308 1.00 98.50 195 LEU A O 1
ATOM 1648 N N . LYS A 1 196 ? -5.418 -6.787 12.399 1.00 97.69 196 LYS A N 1
ATOM 1649 C CA . LYS A 1 196 ? -5.075 -8.086 12.989 1.00 97.69 196 LYS A CA 1
ATOM 1650 C C . LYS A 1 196 ? -3.571 -8.300 12.961 1.00 97.69 196 LYS A C 1
ATOM 1652 O O . LYS A 1 196 ? -2.909 -7.863 12.023 1.00 97.69 196 LYS A O 1
ATOM 1657 N N . PHE A 1 197 ? -3.055 -9.010 13.954 1.00 96.19 197 PHE A N 1
ATOM 1658 C CA . PHE A 1 197 ? -1.634 -9.308 14.087 1.00 96.19 197 PHE A CA 1
ATOM 1659 C C . PHE A 1 197 ? -1.378 -10.735 14.543 1.00 96.19 197 PHE A C 1
ATOM 1661 O O . PHE A 1 197 ? -2.243 -11.371 15.158 1.00 96.19 197 PHE A O 1
ATOM 1668 N N . ASP A 1 198 ? -0.169 -11.208 14.261 1.00 94.69 198 ASP A N 1
ATOM 1669 C CA . ASP A 1 198 ? 0.340 -12.491 14.730 1.00 94.69 198 ASP A CA 1
ATOM 1670 C C . ASP A 1 198 ? 1.813 -12.342 15.129 1.00 94.69 198 ASP A C 1
ATOM 1672 O O . ASP A 1 198 ? 2.697 -12.273 14.282 1.00 94.69 198 ASP A O 1
ATOM 1676 N N . LEU A 1 199 ? 2.062 -12.312 16.440 1.00 93.50 199 LEU A N 1
ATOM 1677 C CA . LEU A 1 199 ? 3.393 -12.216 17.049 1.00 93.50 199 LEU A CA 1
ATOM 1678 C C . LEU A 1 199 ? 4.176 -13.538 16.982 1.00 93.50 199 LEU A C 1
ATOM 1680 O O . LEU A 1 199 ? 5.259 -13.646 17.558 1.00 93.50 199 LEU A O 1
ATOM 1684 N N . SER A 1 200 ? 3.604 -14.584 16.376 1.00 86.19 200 SER A N 1
ATOM 1685 C CA . SER A 1 200 ? 4.348 -15.798 16.042 1.00 86.19 200 SER A CA 1
ATOM 1686 C C . SER A 1 200 ? 5.188 -15.598 14.775 1.00 86.19 200 SER A C 1
ATOM 1688 O O . SER A 1 200 ? 5.098 -14.571 14.115 1.00 86.19 200 SER A O 1
ATOM 1690 N N . TYR A 1 201 ? 5.992 -16.609 14.439 1.00 68.06 201 TYR A N 1
ATOM 1691 C CA . TYR A 1 201 ? 7.117 -16.619 13.489 1.00 68.06 201 TYR A CA 1
ATOM 1692 C C . TYR A 1 201 ? 6.920 -16.062 12.060 1.00 68.06 201 TYR A C 1
ATOM 1694 O O . TYR A 1 201 ? 7.848 -16.183 11.267 1.00 68.06 201 TYR A O 1
ATOM 1702 N N . ALA A 1 202 ? 5.753 -15.548 11.670 1.00 73.94 202 ALA A N 1
ATOM 1703 C CA . ALA A 1 202 ? 5.460 -15.256 10.266 1.00 73.94 202 ALA A CA 1
ATOM 1704 C C . ALA A 1 202 ? 5.044 -13.816 9.939 1.00 73.94 202 ALA A C 1
ATOM 1706 O O . ALA A 1 202 ? 5.160 -13.452 8.771 1.00 73.94 202 ALA A O 1
ATOM 1707 N N . LEU A 1 203 ? 4.529 -13.021 10.887 1.00 88.88 203 LEU A N 1
ATOM 1708 C CA . LEU A 1 203 ? 3.884 -11.745 10.535 1.00 88.88 203 LEU A CA 1
ATOM 1709 C C . LEU A 1 203 ? 4.421 -10.536 11.303 1.00 88.88 203 LEU A C 1
ATOM 1711 O O . LEU A 1 203 ? 4.797 -9.553 10.674 1.00 88.88 203 LEU A O 1
ATOM 1715 N N . ASP A 1 204 ? 4.426 -10.610 12.632 1.00 93.75 204 ASP A N 1
ATOM 1716 C CA . ASP A 1 204 ? 4.828 -9.524 13.533 1.00 93.75 204 ASP A CA 1
ATOM 1717 C C . ASP A 1 204 ? 5.809 -10.056 14.608 1.00 93.75 204 ASP A C 1
ATOM 1719 O O . ASP A 1 204 ? 5.736 -9.691 15.787 1.00 93.75 204 ASP A O 1
ATOM 1723 N N . ASP A 1 205 ? 6.683 -11.001 14.240 1.00 92.56 205 ASP A N 1
ATOM 1724 C CA . ASP A 1 205 ? 7.547 -11.740 15.171 1.00 92.56 205 ASP A CA 1
ATOM 1725 C C . ASP A 1 205 ? 8.642 -10.866 15.796 1.00 92.56 205 ASP A C 1
ATOM 1727 O O . ASP A 1 205 ? 9.067 -11.108 16.925 1.00 92.56 205 ASP A O 1
ATOM 1731 N N . GLU A 1 206 ? 9.029 -9.770 15.146 1.00 91.75 206 GLU A N 1
ATOM 1732 C CA . GLU A 1 206 ? 9.893 -8.745 15.732 1.00 91.75 206 GLU A CA 1
ATOM 1733 C C . GLU A 1 206 ? 9.298 -8.111 17.001 1.00 91.75 206 GLU A C 1
ATOM 1735 O O . GLU A 1 206 ? 10.028 -7.553 17.828 1.00 91.75 206 GLU A O 1
ATOM 1740 N N . LEU A 1 207 ? 7.977 -8.219 17.182 1.00 93.94 207 LEU A N 1
ATOM 1741 C CA . LEU A 1 207 ? 7.262 -7.737 18.355 1.00 93.94 207 LEU A CA 1
ATOM 1742 C C . LEU A 1 207 ? 6.975 -8.842 19.390 1.00 93.94 207 LEU A C 1
ATOM 1744 O O . LEU A 1 207 ? 6.340 -8.565 20.408 1.00 93.94 207 LEU A O 1
ATOM 1748 N N . SER A 1 208 ? 7.479 -10.068 19.202 1.00 92.88 208 SER A N 1
ATOM 1749 C CA . SER A 1 208 ? 7.161 -11.234 20.048 1.00 92.88 208 SER A CA 1
ATOM 1750 C C . SER A 1 208 ? 7.541 -11.085 21.526 1.00 92.88 208 SER A C 1
ATOM 1752 O O . SER A 1 208 ? 6.999 -11.780 22.385 1.00 92.88 208 SER A O 1
ATOM 1754 N N . ASN A 1 209 ? 8.489 -10.199 21.838 1.00 91.44 209 ASN A N 1
ATOM 1755 C CA . ASN A 1 209 ? 8.948 -9.942 23.206 1.00 91.44 209 ASN A CA 1
ATOM 1756 C C . ASN A 1 209 ? 8.085 -8.913 23.953 1.00 91.44 209 ASN A C 1
ATOM 1758 O O . ASN A 1 209 ? 8.273 -8.715 25.156 1.00 91.44 209 ASN A O 1
ATOM 1762 N N . PHE A 1 210 ? 7.156 -8.244 23.267 1.00 91.00 210 PHE A N 1
ATOM 1763 C CA . PHE A 1 210 ? 6.249 -7.291 23.891 1.00 91.00 210 PHE A CA 1
ATOM 1764 C C . PHE A 1 210 ? 4.980 -7.991 24.360 1.00 91.00 210 PHE A C 1
ATOM 1766 O O . PHE A 1 210 ? 4.380 -8.805 23.663 1.00 91.00 210 PHE A O 1
ATOM 1773 N N . ARG A 1 211 ? 4.560 -7.644 25.572 1.00 88.38 211 ARG A N 1
ATOM 1774 C CA . ARG A 1 211 ? 3.282 -8.083 26.128 1.00 88.38 211 ARG A CA 1
ATOM 1775 C C . ARG A 1 211 ? 2.151 -7.179 25.646 1.00 88.38 211 ARG A C 1
ATOM 1777 O O . ARG A 1 211 ? 2.404 -6.075 25.167 1.00 88.38 211 ARG A O 1
ATOM 1784 N N . GLU A 1 212 ? 0.908 -7.611 25.831 1.00 88.56 212 GLU A N 1
ATOM 1785 C CA . GLU A 1 212 ? -0.296 -6.850 25.470 1.00 88.56 212 GLU A CA 1
ATOM 1786 C C . GLU A 1 212 ? -0.273 -5.410 26.017 1.00 88.56 212 GLU A C 1
ATOM 1788 O O . GLU A 1 212 ? -0.591 -4.453 25.307 1.00 88.56 212 GLU A O 1
ATOM 1793 N N . GLU A 1 213 ? 0.205 -5.219 27.251 1.00 89.69 213 GLU A N 1
ATOM 1794 C CA . GLU A 1 213 ? 0.340 -3.907 27.883 1.00 89.69 213 GLU A CA 1
ATOM 1795 C C . GLU A 1 213 ? 1.388 -2.988 27.222 1.00 89.69 213 GLU A C 1
ATOM 1797 O O . GLU A 1 213 ? 1.438 -1.782 27.486 1.00 89.69 213 GLU A O 1
ATOM 1802 N N . ASN A 1 214 ? 2.192 -3.512 26.308 1.00 91.94 214 ASN A N 1
ATOM 1803 C CA . ASN A 1 214 ? 3.267 -2.803 25.622 1.00 91.94 214 ASN A CA 1
ATOM 1804 C C . ASN A 1 214 ? 3.051 -2.727 24.110 1.00 91.94 214 ASN A C 1
ATOM 1806 O O . ASN A 1 214 ? 3.790 -2.033 23.422 1.00 91.94 214 ASN A O 1
ATOM 1810 N N . LEU A 1 215 ? 2.006 -3.371 23.591 1.00 94.88 215 LEU A N 1
ATOM 1811 C CA . LEU A 1 215 ? 1.603 -3.216 22.202 1.00 94.88 215 LEU A CA 1
ATOM 1812 C C . LEU A 1 215 ? 0.752 -1.958 22.036 1.00 94.88 215 LEU A C 1
ATOM 1814 O O . LEU A 1 215 ? -0.115 -1.642 22.858 1.00 94.88 215 LEU A O 1
ATOM 1818 N N . ARG A 1 216 ? 1.010 -1.218 20.965 1.00 95.06 216 ARG A N 1
ATOM 1819 C CA . ARG A 1 216 ? 0.301 0.005 20.588 1.00 95.06 216 ARG A CA 1
ATOM 1820 C C . ARG A 1 216 ? -0.012 -0.017 19.104 1.00 95.06 216 ARG A C 1
ATOM 1822 O O . ARG A 1 216 ? 0.709 -0.628 18.321 1.00 95.06 216 ARG A O 1
ATOM 1829 N N . LEU A 1 217 ? -1.052 0.714 18.718 1.00 97.06 217 LEU A N 1
ATOM 1830 C CA . LEU A 1 217 ? -1.308 1.037 17.321 1.00 97.06 217 LEU A CA 1
ATOM 1831 C C . LEU A 1 217 ? -0.823 2.459 17.041 1.00 97.06 217 LEU A C 1
ATOM 1833 O O . LEU A 1 217 ? -1.122 3.389 17.791 1.00 97.06 217 LEU A O 1
ATOM 1837 N N . MET A 1 218 ? -0.085 2.632 15.956 1.00 96.19 218 MET A N 1
ATOM 1838 C CA . MET A 1 218 ? 0.412 3.917 15.487 1.00 96.19 218 MET A CA 1
ATOM 1839 C C . MET A 1 218 ? -0.385 4.352 14.259 1.00 96.19 218 MET A C 1
ATOM 1841 O O . MET A 1 218 ? -0.786 3.521 13.448 1.00 96.19 218 MET A O 1
ATOM 1845 N N . TYR A 1 219 ? -0.580 5.659 14.101 1.00 97.25 219 TYR A N 1
ATOM 1846 C CA . TYR A 1 219 ? -1.239 6.266 12.947 1.00 97.25 219 TYR A CA 1
ATOM 1847 C C . TYR A 1 219 ? -0.443 7.457 12.414 1.00 97.25 219 TYR A C 1
ATOM 1849 O O . TYR A 1 219 ? 0.058 8.277 13.190 1.00 97.25 219 TYR A O 1
ATOM 1857 N N . ARG A 1 220 ? -0.391 7.609 11.092 1.00 95.56 220 ARG A N 1
ATOM 1858 C CA . ARG A 1 220 ? 0.026 8.850 10.429 1.00 95.56 220 ARG A CA 1
ATOM 1859 C C . ARG A 1 220 ? -0.865 9.136 9.229 1.00 95.56 220 ARG A C 1
ATOM 1861 O O . ARG A 1 220 ? -1.434 8.233 8.632 1.00 95.56 220 ARG A O 1
ATOM 1868 N N . LYS A 1 221 ? -0.982 10.407 8.848 1.00 95.50 221 LYS A N 1
ATOM 1869 C CA . LYS A 1 221 ? -1.840 10.803 7.721 1.00 95.50 221 LYS A CA 1
ATOM 1870 C C . LYS A 1 221 ? -1.259 10.358 6.375 1.00 95.50 221 LYS A C 1
ATOM 1872 O O . LYS A 1 221 ? -2.009 10.061 5.457 1.00 95.50 221 LYS A O 1
ATOM 1877 N N . ASN A 1 222 ? 0.062 10.423 6.252 1.00 93.19 222 ASN A N 1
ATOM 1878 C CA . ASN A 1 222 ? 0.847 10.035 5.082 1.00 93.19 222 ASN A CA 1
ATOM 1879 C C . ASN A 1 222 ? 2.339 10.006 5.454 1.00 93.19 222 ASN A C 1
ATOM 1881 O O . ASN A 1 222 ? 2.721 10.441 6.551 1.00 93.19 222 ASN A O 1
ATOM 1885 N N . GLN A 1 223 ? 3.176 9.604 4.499 1.00 92.06 223 GLN A N 1
ATOM 1886 C CA . GLN A 1 223 ? 4.639 9.582 4.597 1.00 92.06 223 GLN A CA 1
ATOM 1887 C C . GLN A 1 223 ? 5.301 10.940 4.891 1.00 92.06 223 GLN A C 1
ATOM 1889 O O . GLN A 1 223 ? 6.493 10.975 5.137 1.00 92.06 223 GLN A O 1
ATOM 1894 N N . GLN A 1 224 ? 4.586 12.070 4.899 1.00 91.00 224 GLN A N 1
ATOM 1895 C CA . GLN A 1 224 ? 5.153 13.376 5.274 1.00 91.00 224 GLN A CA 1
ATOM 1896 C C . GLN A 1 224 ? 4.858 13.765 6.729 1.00 91.00 224 GLN A C 1
ATOM 1898 O O . GLN A 1 224 ? 5.206 14.861 7.169 1.00 91.00 224 GLN A O 1
ATOM 1903 N N . THR A 1 225 ? 4.180 12.898 7.483 1.00 91.81 225 THR A N 1
ATOM 1904 C CA . THR A 1 225 ? 3.759 13.170 8.861 1.00 91.81 225 THR A CA 1
ATOM 1905 C C . THR A 1 225 ? 4.338 12.157 9.839 1.00 91.81 225 THR A C 1
ATOM 1907 O O . THR A 1 225 ? 4.508 10.984 9.515 1.00 91.81 225 THR A O 1
ATOM 1910 N N . SER A 1 226 ? 4.628 12.609 11.061 1.00 91.44 226 SER A N 1
ATOM 1911 C CA . SER A 1 226 ? 5.086 11.737 12.144 1.00 91.44 226 SER A CA 1
ATOM 1912 C C . SER A 1 226 ? 4.024 10.718 12.532 1.00 91.44 226 SER A C 1
ATOM 1914 O O . SER A 1 226 ? 2.833 11.041 12.581 1.00 91.44 226 SER A O 1
ATOM 1916 N N . TRP A 1 227 ? 4.485 9.529 12.913 1.00 93.12 227 TRP A N 1
ATOM 1917 C CA . TRP A 1 227 ? 3.673 8.550 13.621 1.00 93.12 227 TRP A CA 1
ATOM 1918 C C . TRP A 1 227 ? 3.159 9.119 14.943 1.00 93.12 227 TRP A C 1
ATOM 1920 O O . TRP A 1 227 ? 3.885 9.783 15.683 1.00 93.12 227 TRP A O 1
ATOM 1930 N N . LYS A 1 228 ? 1.890 8.848 15.236 1.00 93.06 228 LYS A N 1
ATOM 1931 C CA . LYS A 1 228 ? 1.235 9.158 16.503 1.00 93.06 228 LYS A CA 1
ATOM 1932 C C . LYS A 1 228 ? 0.730 7.869 17.114 1.00 93.06 228 LYS A C 1
ATOM 1934 O O . LYS A 1 228 ? 0.051 7.098 16.443 1.00 93.06 228 LYS A O 1
ATOM 1939 N N . MET A 1 229 ? 1.041 7.665 18.383 1.00 93.50 229 MET A N 1
ATOM 1940 C CA . MET A 1 229 ? 0.486 6.559 19.146 1.00 93.50 229 MET A CA 1
ATOM 1941 C C . MET A 1 229 ? -1.004 6.796 19.383 1.00 93.50 229 MET A C 1
ATOM 1943 O O . MET A 1 229 ? -1.410 7.894 19.771 1.00 93.50 229 MET A O 1
ATOM 1947 N N . LEU A 1 230 ? -1.811 5.775 19.129 1.00 94.94 230 LEU A N 1
ATOM 1948 C CA . LEU A 1 230 ? -3.213 5.740 19.507 1.00 94.94 230 LEU A CA 1
ATOM 1949 C C . LEU A 1 230 ? -3.325 5.095 20.888 1.00 94.94 230 LEU A C 1
ATOM 1951 O O . LEU A 1 230 ? -2.674 4.085 21.160 1.00 94.94 230 LEU A O 1
ATOM 1955 N N . ASP A 1 231 ? -4.162 5.670 21.750 1.00 91.69 231 ASP A N 1
ATOM 1956 C CA . ASP A 1 231 ? -4.455 5.118 23.075 1.00 91.69 231 ASP A CA 1
ATOM 1957 C C . ASP A 1 231 ? -5.452 3.957 22.950 1.00 91.69 231 ASP A C 1
ATOM 1959 O O . ASP A 1 231 ? -6.637 4.067 23.258 1.00 91.69 231 ASP A O 1
ATOM 1963 N N . LEU A 1 232 ? -4.970 2.863 22.362 1.00 94.25 232 LEU A N 1
ATOM 1964 C CA . LEU A 1 232 ? -5.717 1.642 22.097 1.00 94.25 232 LEU A CA 1
ATOM 1965 C C . LEU A 1 232 ? -4.931 0.448 22.623 1.00 94.25 232 LEU A C 1
ATOM 1967 O O . LEU A 1 232 ? -3.707 0.377 22.489 1.00 94.25 232 LEU A O 1
ATOM 1971 N N . ARG A 1 233 ? -5.662 -0.512 23.185 1.00 94.06 233 ARG A N 1
ATOM 1972 C CA . ARG A 1 233 ? -5.141 -1.821 23.579 1.00 94.06 233 ARG A CA 1
ATOM 1973 C C . ARG A 1 233 ? -5.661 -2.881 22.619 1.00 94.06 233 ARG A C 1
ATOM 1975 O O . ARG A 1 233 ? -6.799 -2.743 22.156 1.00 94.06 233 ARG A O 1
ATOM 1982 N N . PRO A 1 234 ? -4.847 -3.886 22.273 1.00 96.69 234 PRO A N 1
ATOM 1983 C CA . PRO A 1 234 ? -5.335 -4.962 21.441 1.00 96.69 234 PRO A CA 1
ATOM 1984 C C . PRO A 1 234 ? -6.207 -5.922 22.251 1.00 96.69 234 PRO A C 1
ATOM 1986 O O . PRO A 1 234 ? -6.019 -6.082 23.450 1.00 96.69 234 PRO A O 1
ATOM 1989 N N . ASP A 1 235 ? -7.135 -6.580 21.568 1.00 96.06 235 ASP A N 1
ATOM 1990 C CA . ASP A 1 235 ? -7.808 -7.783 22.054 1.00 96.06 235 ASP A CA 1
ATOM 1991 C C . ASP A 1 235 ? -6.984 -8.994 21.598 1.00 96.06 235 ASP A C 1
ATOM 1993 O O . ASP A 1 235 ? -6.751 -9.167 20.391 1.00 96.06 235 ASP A O 1
ATOM 1997 N N . THR A 1 236 ? -6.484 -9.785 22.551 1.00 91.38 236 THR A N 1
ATOM 1998 C CA . THR A 1 236 ? -5.509 -10.853 22.298 1.00 91.38 236 THR A CA 1
ATOM 1999 C C . THR A 1 236 ? -6.033 -12.240 22.665 1.00 91.38 236 THR A C 1
ATOM 2001 O O . THR A 1 236 ? -6.807 -12.442 23.599 1.00 91.38 236 THR A O 1
ATOM 2004 N N . GLN A 1 237 ? -5.582 -13.233 21.904 1.00 88.00 237 GLN A N 1
ATOM 2005 C CA . GLN A 1 237 ? -5.744 -14.658 22.162 1.00 88.00 237 GLN A CA 1
ATOM 2006 C C . GLN A 1 237 ? -4.389 -15.338 21.928 1.00 88.00 237 GLN A C 1
ATOM 2008 O O . GLN A 1 237 ? -4.082 -15.819 20.834 1.00 88.00 237 GLN A O 1
ATOM 2013 N N . GLY A 1 238 ? -3.546 -15.349 22.963 1.00 87.38 238 GLY A N 1
ATOM 2014 C CA . GLY A 1 238 ? -2.169 -15.839 22.862 1.00 87.38 238 GLY A CA 1
ATOM 2015 C C . GLY A 1 238 ? -1.288 -14.877 22.060 1.00 87.38 238 GLY A C 1
ATOM 2016 O O . GLY A 1 238 ? -1.248 -13.689 22.356 1.00 87.38 238 GLY A O 1
ATOM 2017 N N . SER A 1 239 ? -0.582 -15.380 21.043 1.00 91.00 239 SER A N 1
ATOM 2018 C CA . SER A 1 239 ? 0.275 -14.563 20.166 1.00 91.00 239 SER A CA 1
ATOM 2019 C C . SER A 1 23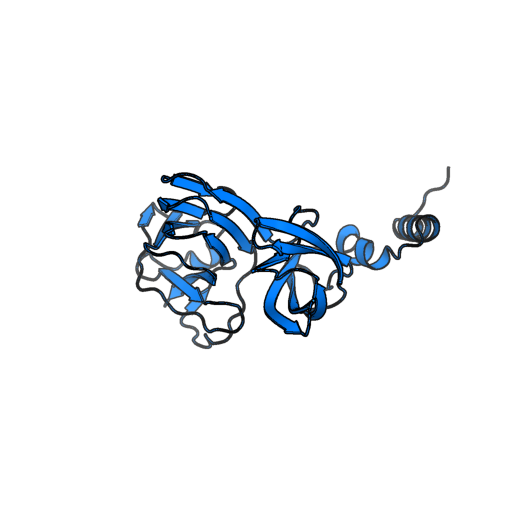9 ? -0.493 -13.823 19.066 1.00 91.00 239 SER A C 1
ATOM 2021 O O . SER A 1 239 ? 0.109 -13.088 18.292 1.00 91.00 239 SER A O 1
ATOM 2023 N N . ARG A 1 240 ? -1.807 -14.031 18.957 1.00 93.81 240 ARG A N 1
ATOM 2024 C CA . ARG A 1 240 ? -2.653 -13.451 17.910 1.00 93.81 240 ARG A CA 1
ATOM 2025 C C . ARG A 1 240 ? -3.631 -12.471 18.512 1.00 93.81 240 ARG A C 1
ATOM 2027 O O . ARG A 1 240 ? -4.099 -12.666 19.631 1.00 93.81 240 ARG A O 1
ATOM 2034 N N . GLY A 1 241 ? -4.002 -11.453 17.755 1.00 95.50 241 GLY A N 1
ATOM 2035 C CA . GLY A 1 241 ? -4.974 -10.484 18.231 1.00 95.50 241 GLY A CA 1
ATOM 2036 C C . GLY A 1 241 ? -5.329 -9.445 17.191 1.00 95.50 241 GLY A C 1
ATOM 2037 O O . GLY A 1 241 ? -5.028 -9.584 16.004 1.00 95.50 241 GLY A O 1
ATOM 2038 N N . HIS A 1 242 ? -6.011 -8.401 17.642 1.00 97.62 242 HIS A N 1
ATOM 2039 C CA . HIS A 1 242 ? -6.321 -7.253 16.806 1.00 97.62 242 HIS A CA 1
ATOM 2040 C C . HIS A 1 242 ? -6.510 -5.980 17.623 1.00 97.62 242 HIS A C 1
ATOM 2042 O O . HIS A 1 242 ? -6.959 -6.015 18.765 1.00 97.62 242 HIS A O 1
ATOM 2048 N N . PHE A 1 243 ? -6.239 -4.838 17.002 1.00 98.38 243 PHE A N 1
ATOM 2049 C CA . PHE A 1 243 ? -6.670 -3.539 17.510 1.00 98.38 243 PHE A CA 1
ATOM 2050 C C . PHE A 1 243 ? -8.025 -3.176 16.917 1.00 98.38 243 PHE A C 1
ATOM 2052 O O . PHE A 1 243 ? -8.228 -3.351 15.717 1.00 98.38 243 PHE A O 1
ATOM 2059 N N . VAL A 1 244 ? -8.927 -2.630 17.735 1.00 98.38 244 VAL A N 1
ATOM 2060 C CA . VAL A 1 244 ? -10.203 -2.068 17.270 1.00 98.38 244 VAL A CA 1
ATOM 2061 C C . VAL A 1 244 ? -10.085 -0.549 17.183 1.00 98.38 244 VAL A C 1
ATOM 2063 O O . VAL A 1 244 ? -9.799 0.113 18.177 1.00 98.38 244 VAL A O 1
ATOM 2066 N N . VAL A 1 245 ? -10.339 0.011 16.001 1.00 98.19 245 VAL A N 1
ATOM 2067 C CA . VAL A 1 245 ? -10.353 1.459 15.758 1.00 98.19 245 VAL A CA 1
ATOM 2068 C C . VAL A 1 245 ? -11.780 1.885 15.436 1.00 98.19 245 VAL A C 1
ATOM 2070 O O . VAL A 1 245 ? -12.301 1.527 14.386 1.00 98.19 245 VAL A O 1
ATOM 2073 N N . SER A 1 246 ? -12.422 2.641 16.329 1.00 96.50 246 SER A N 1
ATOM 2074 C CA . SER A 1 246 ? -13.845 3.007 16.202 1.00 96.50 246 SER A CA 1
ATOM 2075 C C . SER A 1 246 ? -14.158 4.046 15.119 1.00 96.50 246 SER A C 1
ATOM 2077 O O . SER A 1 246 ? -15.311 4.165 14.727 1.00 96.50 246 SER A O 1
ATOM 2079 N N . ASP A 1 247 ? -13.157 4.809 14.674 1.00 93.12 247 ASP A N 1
ATOM 2080 C CA . ASP A 1 247 ? -13.254 5.847 13.636 1.00 93.12 247 ASP A CA 1
ATOM 2081 C C . ASP A 1 247 ? -11.996 5.759 12.759 1.00 93.12 247 ASP A C 1
ATOM 2083 O O . ASP A 1 247 ? -11.036 6.519 12.932 1.00 93.12 247 ASP A O 1
ATOM 2087 N N . ILE A 1 248 ? -11.942 4.726 11.907 1.00 96.62 248 ILE A N 1
ATOM 2088 C CA . ILE A 1 248 ? -10.803 4.494 11.007 1.00 96.62 248 ILE A CA 1
ATOM 2089 C C . ILE A 1 248 ? -10.748 5.602 9.944 1.00 96.62 248 ILE A C 1
ATOM 2091 O O . ILE A 1 248 ? -11.773 6.027 9.414 1.00 96.62 248 ILE A O 1
ATOM 2095 N N . LYS A 1 249 ? -9.546 6.098 9.639 1.00 97.00 249 LYS A N 1
ATOM 2096 C CA . LYS A 1 249 ? -9.317 7.262 8.768 1.00 97.00 249 LYS A CA 1
ATOM 2097 C C . LYS A 1 249 ? -8.420 6.890 7.603 1.00 97.00 249 LYS A C 1
ATOM 2099 O O . LYS A 1 249 ? -7.655 5.937 7.681 1.00 97.00 249 LYS A O 1
ATOM 2104 N N . ASN A 1 250 ? -8.477 7.699 6.548 1.00 97.88 250 ASN A N 1
ATOM 2105 C CA . ASN A 1 250 ? -7.461 7.656 5.502 1.00 97.88 250 ASN A CA 1
ATOM 2106 C C . ASN A 1 250 ? -6.079 7.943 6.086 1.00 97.88 250 ASN A C 1
ATOM 2108 O O . ASN A 1 250 ? -5.913 8.924 6.818 1.00 97.88 250 ASN A O 1
ATOM 2112 N N . GLY A 1 251 ? -5.101 7.131 5.712 1.00 97.62 251 GLY A N 1
ATOM 2113 C CA . GLY A 1 251 ? -3.725 7.244 6.172 1.00 97.62 251 GLY A CA 1
ATOM 2114 C C . GLY A 1 251 ? -3.114 5.882 6.444 1.00 97.62 251 GLY A C 1
ATOM 2115 O O . GLY A 1 251 ? -3.623 4.855 6.006 1.00 97.62 251 GLY A O 1
ATOM 2116 N N . GLU A 1 252 ? -2.015 5.886 7.180 1.00 98.25 252 GLU A N 1
ATOM 2117 C CA . GLU A 1 252 ? -1.221 4.696 7.430 1.00 98.25 252 GLU A CA 1
ATOM 2118 C C . GLU A 1 252 ? -1.292 4.281 8.898 1.00 98.25 252 GLU A C 1
ATOM 2120 O O . GLU A 1 252 ? -1.313 5.130 9.798 1.00 98.25 252 GLU A O 1
ATOM 2125 N N . TYR A 1 253 ? -1.292 2.971 9.130 1.00 98.31 253 TYR A N 1
ATOM 2126 C CA . TYR A 1 253 ? -1.362 2.349 10.446 1.00 98.31 253 TYR A CA 1
ATOM 2127 C C . TYR A 1 253 ? -0.295 1.270 10.579 1.00 98.31 253 TYR A C 1
ATOM 2129 O O . TYR A 1 253 ? -0.074 0.506 9.650 1.00 98.31 253 TYR A O 1
ATOM 2137 N N . THR A 1 254 ? 0.345 1.165 11.737 1.00 97.31 254 THR A N 1
ATOM 2138 C CA . THR A 1 254 ? 1.288 0.075 12.036 1.00 97.31 254 THR A CA 1
ATOM 2139 C C . THR A 1 254 ? 1.225 -0.268 13.515 1.00 97.31 254 THR A C 1
ATOM 2141 O O . THR A 1 254 ? 0.766 0.541 14.325 1.00 97.31 254 THR A O 1
ATOM 2144 N N . ILE A 1 255 ? 1.675 -1.461 13.876 1.00 96.06 255 ILE A N 1
ATOM 2145 C CA . ILE A 1 255 ? 1.770 -1.880 15.272 1.00 96.06 255 ILE A CA 1
ATOM 2146 C C . ILE A 1 255 ? 3.138 -1.468 15.801 1.00 96.06 255 ILE A C 1
ATOM 2148 O O . ILE A 1 255 ? 4.116 -1.401 15.059 1.00 96.06 255 ILE A O 1
ATOM 2152 N N . ALA A 1 256 ? 3.198 -1.162 17.089 1.00 94.25 256 ALA A N 1
ATOM 2153 C CA . ALA A 1 256 ? 4.441 -0.886 17.774 1.00 94.25 256 ALA A CA 1
ATOM 2154 C C . ALA A 1 256 ? 4.521 -1.620 19.109 1.00 94.25 256 ALA A C 1
ATOM 2156 O O . ALA A 1 256 ? 3.536 -1.698 19.843 1.00 94.25 256 ALA A O 1
ATOM 2157 N N . GLY A 1 257 ? 5.714 -2.097 19.438 1.00 93.00 257 GLY A N 1
ATOM 2158 C CA . GLY A 1 257 ? 6.103 -2.459 20.791 1.00 93.00 257 GLY A CA 1
ATOM 2159 C C . GLY A 1 257 ? 6.771 -1.273 21.480 1.00 93.00 257 GLY A C 1
ATOM 2160 O O . GLY A 1 257 ? 7.684 -0.662 20.923 1.00 93.00 257 GLY A O 1
ATOM 2161 N N . THR A 1 258 ? 6.316 -0.939 22.684 1.00 89.00 258 THR A N 1
ATOM 2162 C CA . THR A 1 258 ? 6.869 0.143 23.509 1.00 89.00 258 THR A CA 1
ATOM 2163 C C . THR A 1 258 ? 7.523 -0.435 24.757 1.00 89.00 258 THR A C 1
ATOM 2165 O O . THR A 1 258 ? 6.884 -1.231 25.445 1.00 89.00 258 THR A O 1
ATOM 2168 N N . LYS A 1 259 ? 8.778 -0.073 25.034 1.00 80.56 259 LYS A N 1
ATOM 2169 C CA . LYS A 1 259 ? 9.498 -0.525 26.238 1.00 80.56 259 LYS A CA 1
ATOM 2170 C C . LYS A 1 259 ? 8.956 0.097 27.522 1.00 80.56 259 LYS A C 1
ATOM 2172 O O . LYS A 1 259 ? 8.463 1.244 27.463 1.00 80.56 259 LYS A O 1
#